Protein AF-A0A2U8DZS8-F1 (afdb_monomer)

Solvent-accessible surface area (backbone atoms only — not comparable to full-atom values): 15882 Å² total; per-residue (Å²): 141,80,88,91,84,83,89,89,82,82,89,82,79,88,88,80,72,94,70,81,65,80,74,70,80,72,70,73,66,56,86,68,36,44,82,72,54,98,64,32,35,36,37,72,46,75,42,61,80,76,41,45,68,55,50,47,54,53,57,73,77,33,53,27,37,40,41,36,34,54,61,22,73,55,53,60,69,46,40,52,54,47,49,64,65,54,50,56,71,95,44,98,90,50,54,42,46,32,35,34,38,41,46,87,64,24,31,69,42,47,40,61,75,49,29,32,57,45,96,80,38,49,70,49,48,44,33,32,25,56,69,52,87,96,54,64,29,62,42,66,36,80,72,55,75,64,38,47,51,47,28,54,51,40,47,75,73,66,47,61,71,74,70,26,57,62,78,73,71,83,69,77,80,73,47,72,68,55,54,54,31,58,75,68,70,48,78,78,77,80,75,71,76,79,69,92,78,83,82,86,83,82,87,88,83,88,78,92,83,85,89,80,92,76,91,72,89,72,90,70,82,74,73,71,75,80,78,70,76,80,52,45,27,55,62,62,31,50,49,54,51,50,51,52,52,34,48,77,68,67,64,85

Radius of gyration: 30.01 Å; Cα contacts (8 Å, |Δi|>4): 291; chains: 1; bounding box: 78×57×101 Å

Organism: NCBI:txid1796921

Foldseek 3Di:
DDDDDDDDDDDDDDDDDDCPPPPPVPVPCQPQWDDPDPQEIEHEDAELVVCVVVLLVSVVRGLEYEYEQELHDDDLVSLLSVLVSQQDDPDPVRHGAYEYEYEPNGPPSNCVNQVAQHPPGRPRYFYEYDPDPPDGGNHHFHDDPVLQVLLVVCVVVPNRNNVQQDPPPPPPPCDVVNVVCVVVVHDDPPPPPPPPDDDDDDDDDDDDDDDDDDDDDDPPVPPPPPPPPRRHNRRVNVSSVVVVVCVVVVVD

Nearest PDB structures (foldseek):
  7xs3-assembly2_B  TM=3.595E-01  e=9.691E-01  Algibacter sp. L4_22
  2clp-assembly2_C  TM=3.535E-01  e=2.755E+00  Homo sapiens
  7xjr-assembly1_A  TM=3.379E-01  e=2.122E+00  Algibacter sp. L4_22
  3w9z-assembly1_A  TM=3.471E-01  e=6.031E+00  Escherichia coli K-12

Sequence (252 aa):
MSFYRLCKCFLGALSLLLAGFCAASGAADKAGAQDLGEGLVYFRMTNPAADLPALKSVLAENKAAVVDLRGVDARVADVRALRIALVPPVSPETRAARFVLINRDTSSAVPFTLNAGLPDNTQGVLVMALAVDNVPADVKVRGSVEDDRRACEAISKGAAVSTLINHQPDKKRYDEAALMRDYQGLPEPEVEAKTVADKKAPDAADSDSQAKPGEKETEGESSSPESQPPPTDSLLQAAVQTHRALLALGKL

Structure (mmCIF, N/CA/C/O backbone):
data_AF-A0A2U8DZS8-F1
#
_entry.id   AF-A0A2U8DZS8-F1
#
loop_
_atom_site.group_PDB
_atom_site.id
_atom_site.type_symbol
_atom_site.label_atom_id
_atom_site.label_alt_id
_atom_site.label_comp_id
_atom_site.label_asym_id
_atom_site.label_entity_id
_atom_site.label_seq_id
_atom_site.pdbx_PDB_ins_code
_atom_site.Cartn_x
_atom_site.Cartn_y
_atom_site.Cartn_z
_atom_site.occupancy
_atom_site.B_iso_or_equiv
_atom_site.auth_seq_id
_atom_site.auth_comp_id
_atom_site.auth_asym_id
_atom_site.auth_atom_id
_atom_site.pdbx_PDB_model_num
ATOM 1 N N . MET A 1 1 ? -59.193 -21.820 -43.771 1.00 40.66 1 MET A N 1
ATOM 2 C CA . MET A 1 1 ? -58.978 -23.284 -43.859 1.00 40.66 1 MET A CA 1
ATOM 3 C C . MET A 1 1 ? -57.469 -23.491 -43.855 1.00 40.66 1 MET A C 1
ATOM 5 O O . MET A 1 1 ? -56.855 -22.965 -44.764 1.00 40.66 1 MET A O 1
ATOM 9 N N . SER A 1 2 ? -56.744 -24.060 -42.893 1.00 52.38 2 SER A N 1
ATOM 10 C CA . SER A 1 2 ? -56.958 -24.846 -41.659 1.00 52.38 2 SER A CA 1
ATOM 11 C C . SER A 1 2 ? -55.746 -24.508 -40.755 1.00 52.38 2 SER A C 1
ATOM 13 O O . SER A 1 2 ? -54.662 -24.339 -41.296 1.00 52.38 2 SER A O 1
ATOM 15 N N . PHE A 1 3 ? -55.784 -24.212 -39.452 1.00 46.09 3 PHE A N 1
ATOM 16 C CA . PHE A 1 3 ? -56.309 -24.897 -38.261 1.00 46.09 3 PHE A CA 1
ATOM 17 C C . PHE A 1 3 ? -55.753 -26.322 -37.995 1.00 46.09 3 PHE A C 1
ATOM 19 O O . PHE A 1 3 ? -56.060 -27.259 -38.721 1.00 46.09 3 PHE A O 1
ATOM 26 N N . TYR A 1 4 ? -55.026 -26.432 -36.865 1.00 44.28 4 TYR A N 1
ATOM 27 C CA . TYR A 1 4 ? -54.683 -27.603 -36.025 1.00 44.28 4 TYR A CA 1
ATOM 28 C C . TYR A 1 4 ? -53.498 -28.536 -36.360 1.00 44.28 4 TYR A C 1
ATOM 30 O O . TYR A 1 4 ? -53.557 -29.324 -37.297 1.00 44.28 4 TYR A O 1
ATOM 38 N N . ARG A 1 5 ? -52.500 -28.524 -35.449 1.00 55.28 5 ARG A N 1
ATOM 39 C CA . ARG A 1 5 ? -51.776 -29.650 -34.782 1.00 55.28 5 ARG A CA 1
ATOM 40 C C . ARG A 1 5 ? -50.569 -29.032 -34.046 1.00 55.28 5 ARG A C 1
ATOM 42 O O . ARG A 1 5 ? -49.579 -28.721 -34.686 1.00 55.28 5 ARG A O 1
ATOM 49 N N . LEU A 1 6 ? -50.585 -28.610 -32.779 1.00 48.12 6 LEU A N 1
ATOM 50 C CA . LEU A 1 6 ? -51.042 -29.153 -31.490 1.00 48.12 6 LEU A CA 1
ATOM 51 C C . LEU A 1 6 ? -50.428 -30.509 -31.079 1.00 48.12 6 LEU A C 1
ATOM 53 O O . LEU A 1 6 ? -50.820 -31.553 -31.586 1.00 48.12 6 LEU A O 1
ATOM 57 N N . CYS A 1 7 ? -49.615 -30.425 -30.017 1.00 41.88 7 CYS A N 1
ATOM 58 C CA . CYS A 1 7 ? -49.551 -31.330 -28.861 1.00 41.88 7 CYS A CA 1
ATOM 59 C C . CYS A 1 7 ? -48.831 -32.689 -28.980 1.00 41.88 7 CYS A C 1
ATOM 61 O O . CYS A 1 7 ? -49.369 -33.623 -29.564 1.00 41.88 7 CYS A O 1
ATOM 63 N N . LYS A 1 8 ? -47.726 -32.816 -28.222 1.00 41.84 8 LYS A N 1
ATOM 64 C CA . LYS A 1 8 ? -47.456 -33.823 -27.159 1.00 41.84 8 LYS A CA 1
ATOM 65 C C . LYS A 1 8 ? -46.015 -34.337 -27.202 1.00 41.84 8 LYS A C 1
ATOM 67 O O . LYS A 1 8 ? -45.618 -34.920 -28.197 1.00 41.84 8 LYS A O 1
ATOM 72 N N . CYS A 1 9 ? -45.304 -34.101 -26.096 1.00 50.34 9 CYS A N 1
ATOM 73 C CA . CYS A 1 9 ? -44.235 -34.890 -25.452 1.00 50.34 9 CYS A CA 1
ATOM 74 C C . CYS A 1 9 ? -43.615 -33.963 -24.379 1.00 50.34 9 CYS A C 1
ATOM 76 O O . CYS A 1 9 ? -42.550 -33.398 -24.575 1.00 50.34 9 CYS A O 1
ATOM 78 N N . PHE A 1 10 ? -44.387 -33.437 -23.422 1.00 43.97 10 PHE A N 1
ATOM 79 C CA . PHE A 1 10 ? -44.607 -34.004 -22.082 1.00 43.97 10 PHE A CA 1
ATOM 80 C C . PHE A 1 10 ? -43.525 -34.972 -21.562 1.00 43.97 10 PHE A C 1
ATOM 82 O O . PHE A 1 10 ? -43.427 -36.103 -22.020 1.00 43.97 10 PHE A O 1
ATOM 89 N N . LEU A 1 11 ? -42.883 -34.508 -20.483 1.00 46.88 11 LEU A N 1
ATOM 90 C CA . LEU A 1 11 ? -42.468 -35.255 -19.292 1.00 46.88 11 LEU A CA 1
ATOM 91 C C . LEU A 1 11 ? -41.171 -36.086 -19.353 1.00 46.88 11 LEU A C 1
ATOM 93 O O . LEU A 1 11 ? -41.153 -37.228 -19.798 1.00 46.88 11 LEU A O 1
ATOM 97 N N . GLY A 1 12 ? -40.118 -35.540 -18.739 1.00 42.81 12 GLY A N 1
ATOM 98 C CA . GLY A 1 12 ? -38.948 -36.294 -18.297 1.00 42.81 12 GLY A CA 1
ATOM 99 C C . GLY A 1 12 ? -38.098 -35.496 -17.305 1.00 42.81 12 GLY A C 1
ATOM 100 O O . GLY A 1 12 ? -37.293 -34.687 -17.741 1.00 42.81 12 GLY A O 1
ATOM 101 N N . ALA A 1 13 ? -38.306 -35.764 -16.005 1.00 45.34 13 ALA A N 1
ATOM 102 C CA . ALA A 1 13 ? -37.433 -35.489 -14.845 1.00 45.34 13 ALA A CA 1
ATOM 103 C C . ALA A 1 13 ? -37.056 -34.009 -14.586 1.00 45.34 13 ALA A C 1
ATOM 105 O O . ALA A 1 13 ? -36.237 -33.433 -15.287 1.00 45.34 13 ALA A O 1
ATOM 106 N N . LEU A 1 14 ? -37.615 -33.262 -13.624 1.00 54.56 14 LEU A N 1
ATOM 107 C CA . LEU A 1 14 ? -37.754 -33.485 -12.173 1.00 54.56 14 LEU A CA 1
ATOM 108 C C . LEU A 1 14 ? -36.624 -34.311 -11.534 1.00 54.56 14 LEU A C 1
ATOM 110 O O . LEU A 1 14 ? -36.504 -35.503 -11.793 1.00 54.56 14 LEU A O 1
ATOM 114 N N . SER A 1 15 ? -35.896 -33.644 -10.632 1.00 48.34 15 SER A N 1
ATOM 115 C CA . SER A 1 15 ? -34.814 -34.128 -9.760 1.00 48.34 15 SER A CA 1
ATOM 116 C C . SER A 1 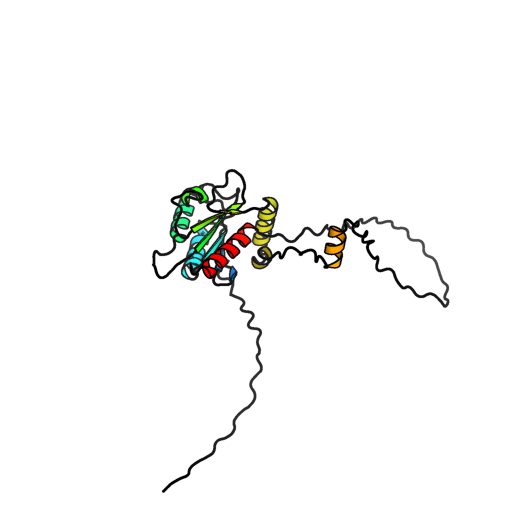15 ? -33.397 -34.039 -10.317 1.00 48.34 15 SER A C 1
ATOM 118 O O . SER A 1 15 ? -32.814 -35.034 -10.725 1.00 48.34 15 SER A O 1
ATOM 120 N N . LEU A 1 16 ? -32.781 -32.865 -10.162 1.00 44.84 16 LEU A N 1
ATOM 121 C CA . LEU A 1 16 ? -31.391 -32.813 -9.712 1.00 44.84 16 LEU A CA 1
ATOM 122 C C . LEU A 1 16 ? -31.126 -31.499 -8.964 1.00 44.84 16 LEU A C 1
ATOM 124 O O . LEU A 1 16 ? -31.059 -30.432 -9.561 1.00 44.84 16 LEU A O 1
ATOM 128 N N . LEU A 1 17 ? -31.059 -31.643 -7.634 1.00 46.06 17 LEU A N 1
ATOM 129 C CA . LEU A 1 17 ? -30.241 -30.889 -6.677 1.00 46.06 17 LEU A CA 1
ATOM 130 C C . LEU A 1 17 ? -30.058 -29.392 -6.984 1.00 46.06 17 LEU A C 1
ATOM 132 O O . LEU A 1 17 ? -29.233 -29.001 -7.799 1.00 46.06 17 LEU A O 1
ATOM 136 N N . LEU A 1 18 ? -30.713 -28.469 -6.281 1.00 46.16 18 LEU A N 1
ATOM 137 C CA . LEU A 1 18 ? -30.423 -28.139 -4.874 1.00 46.16 18 LEU A CA 1
ATOM 138 C C . LEU A 1 18 ? -28.955 -28.347 -4.433 1.00 46.16 18 LEU A C 1
ATOM 140 O O . LEU A 1 18 ? -28.677 -28.750 -3.313 1.00 46.16 18 LEU A O 1
ATOM 144 N N . ALA A 1 19 ? -28.004 -28.023 -5.306 1.00 48.62 19 ALA A N 1
ATOM 145 C CA . ALA A 1 19 ? -26.666 -27.604 -4.913 1.00 48.62 19 ALA A CA 1
ATOM 146 C C . ALA A 1 19 ? -26.642 -26.070 -4.912 1.00 48.62 19 ALA A C 1
ATOM 148 O O . ALA A 1 19 ? -26.006 -25.430 -5.745 1.00 48.62 19 ALA A O 1
ATOM 149 N N . GLY A 1 20 ? -27.372 -25.474 -3.963 1.00 46.25 20 GLY A N 1
ATOM 150 C CA . GLY A 1 20 ? -27.126 -24.105 -3.509 1.00 46.25 20 GLY A CA 1
ATOM 151 C C . GLY A 1 20 ? -25.812 -24.089 -2.739 1.00 46.25 20 GLY A C 1
ATOM 152 O O . GLY A 1 20 ? -25.791 -23.919 -1.526 1.00 46.25 20 GLY A O 1
ATOM 153 N N . PHE A 1 21 ? -24.730 -24.405 -3.445 1.00 46.91 21 PHE A N 1
ATOM 154 C CA . PHE A 1 21 ? -23.379 -24.349 -2.937 1.00 46.91 21 PHE A CA 1
ATOM 155 C C . PHE A 1 21 ? -23.112 -22.877 -2.660 1.00 46.91 21 PHE A C 1
ATOM 157 O O . PHE A 1 21 ? -23.223 -22.045 -3.564 1.00 46.91 21 PHE A O 1
ATOM 164 N N . CYS A 1 22 ? -22.811 -22.561 -1.404 1.00 37.34 22 CYS A N 1
ATOM 165 C CA . CYS A 1 22 ? -22.159 -21.325 -1.020 1.00 37.34 22 CYS A CA 1
ATOM 166 C C . CYS A 1 22 ? -20.916 -21.157 -1.898 1.00 37.34 22 CYS A C 1
ATOM 168 O O . CYS A 1 22 ? -19.830 -21.609 -1.545 1.00 37.34 22 CYS A O 1
ATOM 170 N N . ALA A 1 23 ? -21.063 -20.495 -3.042 1.00 41.06 23 ALA A N 1
ATOM 171 C CA . ALA A 1 23 ? -19.965 -19.843 -3.718 1.00 41.06 23 ALA A CA 1
ATOM 172 C C . ALA A 1 23 ? -19.606 -18.625 -2.862 1.00 41.06 23 ALA A C 1
ATOM 174 O O . ALA A 1 23 ? -19.834 -17.476 -3.232 1.00 41.06 23 ALA A O 1
ATOM 175 N N . ALA A 1 24 ? -19.063 -18.889 -1.670 1.00 46.56 24 ALA A N 1
ATOM 176 C CA . ALA A 1 24 ? -18.058 -18.006 -1.133 1.00 46.56 24 ALA A CA 1
ATOM 177 C C . ALA A 1 24 ? -17.007 -17.961 -2.237 1.00 46.56 24 ALA A C 1
ATOM 179 O O . ALA A 1 24 ? -16.348 -18.964 -2.516 1.00 46.56 24 ALA A O 1
ATOM 180 N N . SER A 1 25 ? -16.977 -16.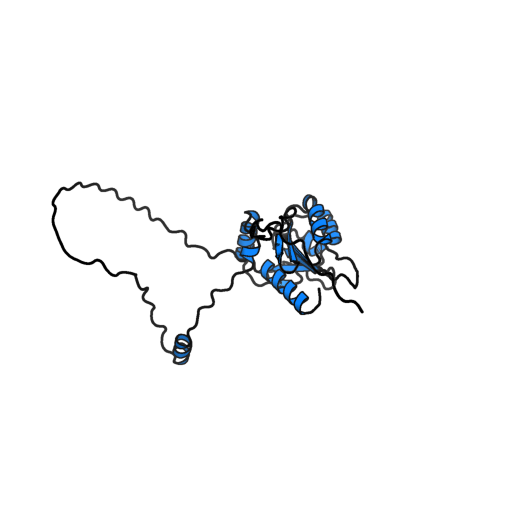841 -2.953 1.00 48.03 25 SER A N 1
ATOM 181 C CA . SER A 1 25 ? -15.907 -16.479 -3.862 1.00 48.03 25 SER A CA 1
ATOM 182 C C . SER A 1 25 ? -14.633 -16.420 -3.027 1.00 48.03 25 SER A C 1
ATOM 184 O O . SER A 1 25 ? -14.200 -15.354 -2.604 1.00 48.03 25 SER A O 1
ATOM 186 N N . GLY A 1 26 ? -14.069 -17.589 -2.725 1.00 43.53 26 GLY A N 1
ATOM 187 C CA . GLY A 1 26 ? -12.683 -17.737 -2.351 1.00 43.53 26 GLY A CA 1
ATOM 188 C C . GLY A 1 26 ? -11.916 -17.352 -3.594 1.00 43.53 26 GLY A C 1
ATOM 189 O O . GLY A 1 26 ? -11.630 -18.204 -4.435 1.00 43.53 26 GLY A O 1
ATOM 190 N N . ALA A 1 27 ? -11.692 -16.047 -3.753 1.00 50.91 27 ALA A N 1
ATOM 191 C CA . ALA A 1 27 ? -10.671 -15.534 -4.635 1.00 50.91 27 ALA A CA 1
ATOM 192 C C . ALA A 1 27 ? -9.418 -16.324 -4.270 1.00 50.91 27 ALA A C 1
ATOM 194 O O . ALA A 1 27 ? -8.916 -16.215 -3.154 1.00 50.91 27 ALA A O 1
ATOM 195 N N . ALA A 1 28 ? -9.023 -17.245 -5.146 1.00 43.81 28 ALA A N 1
ATOM 196 C CA . ALA A 1 28 ? -7.813 -18.010 -4.950 1.00 43.81 28 ALA A CA 1
ATOM 197 C C . ALA A 1 28 ? -6.692 -16.988 -4.761 1.00 43.81 28 ALA A C 1
ATOM 199 O O . ALA A 1 28 ? -6.457 -16.200 -5.679 1.00 43.81 28 ALA A O 1
ATOM 200 N N . ASP A 1 29 ? -6.072 -16.976 -3.575 1.00 52.94 29 ASP A N 1
ATOM 201 C CA . ASP A 1 29 ? -4.903 -16.157 -3.260 1.00 52.94 29 ASP A CA 1
ATOM 202 C C . ASP A 1 29 ? -3.840 -16.455 -4.323 1.00 52.94 29 ASP A C 1
ATOM 204 O O . ASP A 1 29 ? -3.097 -17.441 -4.259 1.00 52.94 29 ASP A O 1
ATOM 208 N N . LYS A 1 30 ? -3.806 -15.639 -5.379 1.00 58.03 30 LYS A N 1
ATOM 209 C CA . LYS A 1 30 ? -2.802 -15.743 -6.431 1.00 58.03 30 LYS A CA 1
ATOM 210 C C . LYS A 1 30 ? -1.496 -15.312 -5.798 1.00 58.03 30 LYS A C 1
ATOM 212 O O .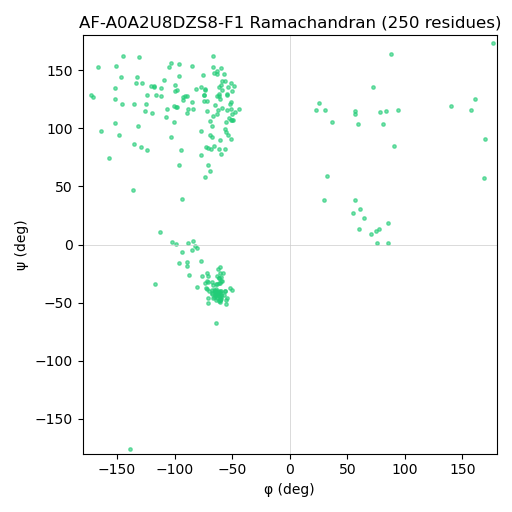 LYS A 1 30 ? -1.327 -14.129 -5.553 1.00 58.03 30 LYS A O 1
ATOM 217 N N . ALA A 1 31 ? -0.603 -16.259 -5.520 1.00 65.88 31 ALA A N 1
ATOM 218 C CA . ALA A 1 31 ? 0.777 -16.021 -5.083 1.00 65.88 31 ALA A CA 1
ATOM 219 C C . ALA A 1 31 ? 0.963 -14.739 -4.232 1.00 65.88 31 ALA A C 1
ATOM 221 O O . ALA A 1 31 ? 1.693 -13.830 -4.622 1.00 65.88 31 ALA A O 1
ATOM 222 N N . GLY A 1 32 ? 0.257 -14.647 -3.097 1.00 81.69 32 GLY A N 1
ATOM 223 C CA . GLY A 1 32 ? 0.403 -13.550 -2.129 1.00 81.69 32 GLY A CA 1
ATOM 224 C C . GLY A 1 32 ? -0.408 -12.272 -2.394 1.00 81.69 32 GLY A C 1
ATOM 225 O O . GLY A 1 32 ? -0.295 -11.333 -1.606 1.00 81.69 32 GLY A O 1
ATOM 226 N N . ALA A 1 33 ? -1.225 -12.217 -3.451 1.00 93.00 33 ALA A N 1
ATOM 227 C CA . ALA A 1 33 ? -2.171 -11.128 -3.690 1.00 93.00 33 ALA A CA 1
ATOM 228 C C . ALA A 1 33 ? -3.533 -11.398 -3.030 1.00 93.00 33 ALA A C 1
ATOM 230 O O . ALA A 1 33 ? -4.147 -12.429 -3.296 1.00 93.00 33 ALA A O 1
ATOM 231 N N . GLN A 1 34 ? -4.014 -10.438 -2.236 1.00 94.88 34 GLN A N 1
ATOM 232 C CA . GLN A 1 34 ? -5.303 -10.485 -1.537 1.00 94.88 34 GLN A CA 1
ATOM 233 C C . GLN A 1 34 ? -6.272 -9.453 -2.126 1.00 94.88 34 GLN A C 1
ATOM 235 O O . GLN A 1 34 ? -5.896 -8.303 -2.348 1.00 94.88 34 GLN A O 1
ATOM 240 N N . ASP A 1 35 ? -7.524 -9.838 -2.366 1.00 94.75 35 ASP A N 1
ATOM 241 C CA . ASP A 1 35 ? -8.562 -8.921 -2.855 1.00 94.75 35 ASP A CA 1
ATOM 242 C C . ASP A 1 35 ? -9.043 -7.981 -1.733 1.00 94.75 35 ASP A C 1
ATOM 244 O O . ASP A 1 35 ? -9.408 -8.426 -0.643 1.00 94.75 35 ASP A O 1
ATOM 248 N N . LEU A 1 36 ? -9.050 -6.672 -2.001 1.00 95.00 36 LEU A N 1
ATOM 249 C CA . LEU A 1 36 ? -9.589 -5.637 -1.110 1.00 95.00 36 LEU A CA 1
ATOM 250 C C . LEU A 1 36 ? -10.978 -5.139 -1.550 1.00 95.00 36 LEU A C 1
ATOM 252 O O . LEU A 1 36 ? -11.549 -4.245 -0.914 1.00 95.00 36 LEU A O 1
ATOM 256 N N . GLY A 1 37 ? -11.531 -5.719 -2.617 1.00 93.50 37 GLY A N 1
ATOM 257 C CA . GLY A 1 37 ? -12.810 -5.367 -3.214 1.00 93.50 37 GLY A CA 1
ATOM 258 C C . GLY A 1 37 ? -12.702 -4.261 -4.264 1.00 93.50 37 GLY A C 1
ATOM 259 O O . GLY A 1 37 ? -11.714 -3.534 -4.356 1.00 93.50 37 GLY A O 1
ATOM 260 N N . GLU A 1 38 ? -13.757 -4.130 -5.074 1.00 93.69 38 GLU A N 1
ATOM 261 C CA . GLU A 1 38 ? -13.881 -3.106 -6.129 1.00 93.69 38 GLU A CA 1
ATOM 262 C C . GLU A 1 38 ? -12.716 -3.091 -7.141 1.00 93.69 38 GLU A C 1
ATOM 2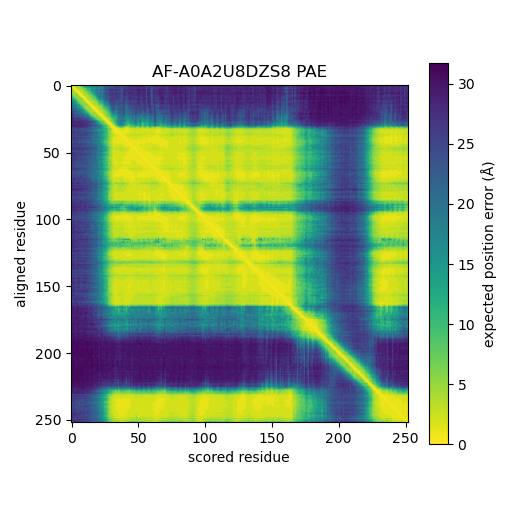64 O O . GLU A 1 38 ? -12.414 -2.063 -7.741 1.00 93.69 38 GLU A O 1
ATOM 269 N N . GLY A 1 39 ? -12.059 -4.237 -7.348 1.00 94.38 39 GLY A N 1
ATOM 270 C CA . GLY A 1 39 ? -10.923 -4.360 -8.268 1.00 94.38 39 GLY A CA 1
ATOM 271 C C . GLY A 1 39 ? -9.597 -3.817 -7.722 1.00 94.38 39 GLY A C 1
ATOM 272 O O . GLY A 1 39 ? -8.655 -3.643 -8.499 1.00 94.38 39 GLY A O 1
ATOM 273 N N . LEU A 1 40 ? -9.514 -3.549 -6.412 1.00 96.69 40 LEU A N 1
ATOM 274 C CA . LEU A 1 40 ? -8.276 -3.218 -5.715 1.00 96.69 40 LEU A CA 1
ATOM 275 C C . LEU A 1 40 ? -7.646 -4.484 -5.130 1.00 96.69 40 LEU A C 1
ATOM 277 O O . LEU A 1 40 ? -8.255 -5.168 -4.313 1.00 96.69 40 LEU A O 1
ATOM 281 N N . VAL A 1 41 ? -6.391 -4.747 -5.482 1.00 97.06 41 VAL A N 1
ATOM 282 C CA . VAL A 1 41 ? -5.623 -5.875 -4.937 1.00 97.06 41 VAL A CA 1
ATOM 283 C C . VAL A 1 41 ? -4.523 -5.392 -3.996 1.00 97.06 41 VAL A C 1
ATOM 285 O O . VAL A 1 41 ? -3.879 -4.379 -4.252 1.00 97.06 41 VAL A O 1
ATOM 288 N N . TYR A 1 42 ? -4.284 -6.117 -2.912 1.00 97.75 42 TYR A N 1
ATOM 289 C CA . TYR A 1 42 ? -3.142 -5.942 -2.023 1.00 97.75 42 TYR A CA 1
ATOM 290 C C . TYR A 1 42 ? -2.046 -6.942 -2.373 1.00 97.75 42 TYR A C 1
ATOM 292 O O . TYR A 1 42 ? -2.321 -8.129 -2.508 1.00 97.75 42 TYR A O 1
ATOM 300 N N . PHE A 1 43 ? -0.801 -6.483 -2.468 1.00 97.56 43 PHE A N 1
ATOM 301 C CA . PHE A 1 43 ? 0.368 -7.335 -2.650 1.00 97.56 43 PHE A CA 1
ATOM 302 C C . PHE A 1 43 ? 1.486 -6.886 -1.711 1.00 97.56 43 PHE A C 1
ATOM 304 O O . PHE A 1 43 ? 1.950 -5.745 -1.791 1.00 97.56 43 PHE A O 1
ATOM 311 N N . ARG A 1 44 ? 1.946 -7.788 -0.839 1.00 97.12 44 ARG A N 1
ATOM 312 C CA . ARG A 1 44 ? 3.093 -7.525 0.034 1.00 97.12 44 ARG A CA 1
ATOM 313 C C . ARG A 1 44 ? 4.380 -8.000 -0.612 1.00 97.12 44 ARG A C 1
ATOM 315 O O . ARG A 1 44 ? 4.498 -9.167 -0.967 1.00 97.12 44 ARG A O 1
ATOM 322 N N . MET A 1 45 ? 5.357 -7.105 -0.691 1.00 96.25 45 MET A N 1
ATOM 323 C CA . MET A 1 45 ? 6.702 -7.440 -1.130 1.00 96.25 45 MET A CA 1
ATOM 324 C C . MET A 1 45 ? 7.604 -7.612 0.091 1.00 96.25 45 MET A C 1
ATOM 326 O O . MET A 1 45 ? 7.603 -6.780 0.992 1.00 96.25 45 MET A O 1
ATOM 330 N N . THR A 1 46 ? 8.377 -8.691 0.125 1.00 94.81 46 THR A N 1
ATOM 331 C CA . THR A 1 46 ? 9.370 -8.962 1.179 1.00 94.81 46 THR A CA 1
ATOM 332 C C . THR A 1 46 ? 10.778 -9.015 0.604 1.00 94.81 46 THR A C 1
ATOM 334 O O . THR A 1 46 ? 11.724 -8.549 1.233 1.00 94.81 46 THR A O 1
ATOM 337 N N . ASN A 1 47 ? 10.911 -9.512 -0.626 1.00 94.31 47 ASN A N 1
ATOM 338 C CA . ASN A 1 47 ? 12.151 -9.559 -1.374 1.00 94.31 47 ASN A CA 1
ATOM 339 C C . ASN A 1 47 ? 11.909 -9.018 -2.793 1.00 94.31 47 ASN A C 1
ATOM 341 O O . ASN A 1 47 ? 11.417 -9.749 -3.655 1.00 94.31 47 ASN A O 1
ATOM 345 N N . PRO A 1 48 ? 12.304 -7.764 -3.079 1.00 93.00 48 PRO A N 1
ATOM 346 C CA . PRO A 1 48 ? 12.108 -7.140 -4.383 1.00 93.00 48 PRO A CA 1
ATOM 347 C C . PRO A 1 48 ? 12.576 -7.976 -5.573 1.00 93.00 48 PRO A C 1
ATOM 349 O O . PRO A 1 48 ? 11.914 -7.990 -6.604 1.00 93.00 48 PRO A O 1
ATOM 352 N N . ALA A 1 49 ? 13.706 -8.675 -5.455 1.00 91.62 49 ALA A N 1
ATOM 353 C CA . ALA A 1 49 ? 14.249 -9.452 -6.563 1.00 91.62 49 ALA A CA 1
ATOM 354 C C . ALA A 1 49 ? 13.419 -10.716 -6.843 1.00 91.62 49 ALA A C 1
ATOM 356 O O . ALA A 1 49 ? 13.216 -11.070 -8.005 1.00 91.62 49 ALA A O 1
ATOM 357 N N . ALA A 1 50 ? 12.932 -11.379 -5.790 1.00 94.12 50 ALA A N 1
ATOM 358 C CA . ALA A 1 50 ? 12.152 -12.611 -5.903 1.00 94.12 50 ALA A CA 1
ATOM 359 C C . ALA A 1 50 ? 10.675 -12.350 -6.241 1.00 94.12 50 ALA A C 1
ATOM 361 O O . ALA A 1 50 ? 10.081 -13.096 -7.017 1.00 94.12 50 ALA A O 1
ATOM 362 N N . ASP A 1 51 ? 10.103 -11.274 -5.703 1.00 95.94 51 ASP A N 1
ATOM 363 C CA . ASP A 1 51 ? 8.662 -11.008 -5.747 1.00 95.94 51 ASP A CA 1
ATOM 364 C C . ASP A 1 51 ? 8.236 -10.220 -6.998 1.00 95.94 51 ASP A C 1
ATOM 366 O O . ASP A 1 51 ? 7.065 -10.226 -7.383 1.00 95.94 51 ASP A O 1
ATOM 370 N N . LEU A 1 52 ? 9.177 -9.553 -7.681 1.00 95.25 52 LEU A N 1
ATOM 371 C CA . LEU A 1 52 ? 8.885 -8.709 -8.844 1.00 95.25 52 LEU A CA 1
ATOM 372 C C . LEU A 1 52 ? 8.131 -9.429 -9.984 1.00 95.25 52 LEU A C 1
ATOM 374 O O . LEU A 1 52 ? 7.240 -8.805 -10.568 1.00 95.25 52 LEU A O 1
ATOM 378 N N . PRO A 1 53 ? 8.425 -10.696 -10.347 1.00 95.81 53 PRO A N 1
ATOM 379 C CA . PRO A 1 53 ? 7.647 -11.413 -11.360 1.00 95.81 53 PRO A CA 1
ATOM 380 C C . PRO A 1 53 ? 6.178 -11.620 -10.959 1.00 95.81 53 PRO A C 1
ATOM 382 O O . PRO A 1 53 ? 5.283 -11.457 -11.795 1.00 95.81 53 PRO A O 1
ATOM 385 N N . ALA A 1 54 ? 5.921 -11.931 -9.684 1.00 95.81 54 ALA A N 1
ATOM 386 C CA . ALA A 1 54 ? 4.567 -12.080 -9.158 1.00 95.81 54 ALA A CA 1
ATOM 387 C C . ALA A 1 54 ? 3.840 -10.730 -9.166 1.00 95.81 54 ALA A C 1
ATOM 389 O O . ALA A 1 54 ? 2.743 -10.633 -9.717 1.00 95.81 54 ALA A O 1
ATOM 390 N N . LEU A 1 55 ? 4.501 -9.665 -8.697 1.00 96.12 55 LEU A N 1
ATOM 391 C CA . LEU A 1 55 ? 3.958 -8.309 -8.745 1.00 96.12 55 LEU A CA 1
ATOM 392 C C . LEU A 1 55 ? 3.576 -7.902 -10.174 1.00 96.12 55 LEU A C 1
ATOM 394 O O . LEU A 1 55 ? 2.467 -7.433 -10.399 1.00 96.12 55 LEU A O 1
ATOM 398 N N . LYS A 1 56 ? 4.447 -8.115 -11.168 1.00 95.31 56 LYS A N 1
ATOM 399 C CA . LYS A 1 56 ? 4.137 -7.794 -12.575 1.00 95.31 56 LYS A CA 1
ATOM 400 C C . LYS A 1 56 ? 2.874 -8.495 -13.072 1.00 95.31 56 LYS A C 1
ATOM 402 O O . LYS A 1 56 ? 2.085 -7.879 -13.783 1.00 95.31 56 LYS A O 1
ATOM 407 N N . SER A 1 57 ? 2.679 -9.752 -12.682 1.00 94.44 57 SER A N 1
ATOM 408 C CA . SER A 1 57 ? 1.483 -10.521 -13.038 1.00 94.44 57 SER A CA 1
ATOM 409 C C . SER A 1 57 ? 0.234 -9.912 -12.396 1.00 94.44 57 SER A C 1
ATOM 411 O O . SER A 1 57 ? -0.754 -9.663 -13.082 1.00 94.44 57 SER A O 1
ATOM 413 N N . VAL A 1 58 ? 0.314 -9.554 -11.110 1.00 95.31 58 VAL A N 1
ATOM 414 C CA . VAL A 1 58 ? -0.764 -8.862 -10.386 1.00 95.31 58 VAL A CA 1
ATOM 415 C C . VAL A 1 58 ? -1.107 -7.521 -11.044 1.00 95.31 58 VAL A C 1
ATOM 417 O O . VAL A 1 58 ? -2.280 -7.226 -11.266 1.00 95.31 58 VAL A O 1
ATOM 420 N N . LEU A 1 5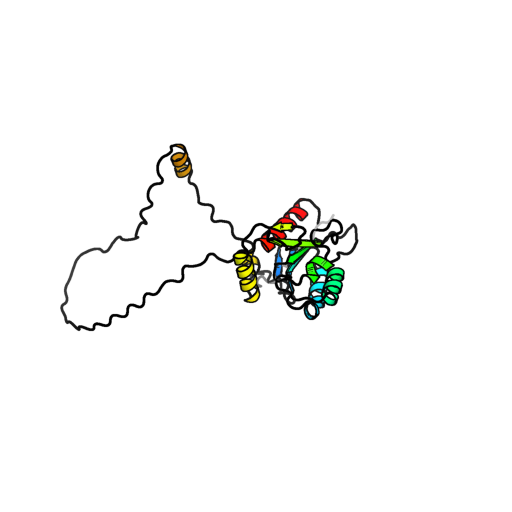9 ? -0.107 -6.715 -11.411 1.00 94.12 59 LEU A N 1
ATOM 421 C CA . LEU A 1 59 ? -0.319 -5.394 -12.016 1.00 94.12 59 LEU A CA 1
ATOM 422 C C . LEU A 1 59 ? -0.837 -5.451 -13.460 1.00 94.12 59 LEU A C 1
ATOM 424 O O . LEU A 1 59 ? -1.453 -4.483 -13.906 1.00 94.12 59 LEU A O 1
ATOM 428 N N . ALA A 1 60 ? -0.582 -6.542 -14.186 1.00 92.56 60 ALA A N 1
ATOM 429 C CA . ALA A 1 60 ? -1.115 -6.756 -15.530 1.00 92.56 60 ALA A CA 1
ATOM 430 C C . ALA A 1 60 ? -2.613 -7.096 -15.507 1.00 92.56 60 ALA A C 1
ATOM 432 O O . ALA A 1 60 ? -3.348 -6.716 -16.416 1.00 92.56 60 ALA A O 1
ATOM 433 N N . GLU A 1 61 ? -3.066 -7.792 -14.465 1.00 92.56 61 GLU A N 1
ATOM 434 C CA . GLU A 1 61 ? -4.461 -8.209 -14.309 1.00 92.56 61 GLU A CA 1
ATOM 435 C C . GLU A 1 61 ? -5.329 -7.152 -13.614 1.00 92.56 61 GLU A C 1
ATOM 437 O O . GLU A 1 61 ? -6.539 -7.108 -13.834 1.00 92.56 61 GLU A O 1
ATOM 442 N N . ASN A 1 62 ? -4.726 -6.287 -12.790 1.00 93.19 62 ASN A N 1
ATOM 443 C CA . ASN A 1 62 ? -5.458 -5.359 -11.933 1.00 93.19 62 ASN A CA 1
ATOM 444 C C . ASN A 1 62 ? -5.187 -3.893 -12.296 1.00 93.19 62 ASN A C 1
ATOM 446 O O . ASN A 1 62 ? -4.047 -3.412 -12.342 1.00 93.19 62 ASN A O 1
ATOM 450 N N . LYS A 1 63 ? -6.272 -3.134 -12.492 1.00 93.00 63 LYS A N 1
ATOM 451 C CA . LYS A 1 63 ? -6.200 -1.685 -12.732 1.00 93.00 63 LYS A CA 1
ATOM 452 C C . LYS A 1 63 ? -5.795 -0.912 -11.486 1.00 93.00 63 LYS A C 1
ATOM 454 O O . LYS A 1 63 ? -5.158 0.126 -11.627 1.00 93.00 63 LYS A O 1
ATOM 459 N N . ALA A 1 64 ? -6.067 -1.416 -10.287 1.00 95.69 64 ALA A N 1
ATOM 460 C CA . ALA A 1 64 ? -5.642 -0.793 -9.043 1.00 95.69 64 ALA A CA 1
ATOM 461 C C . ALA A 1 64 ? -4.922 -1.791 -8.136 1.00 95.69 64 ALA A C 1
ATOM 463 O O . ALA A 1 64 ? -5.341 -2.939 -8.025 1.00 95.69 64 ALA A O 1
ATOM 464 N N . ALA A 1 65 ? -3.844 -1.355 -7.482 1.00 97.38 65 ALA A N 1
ATOM 465 C CA . ALA A 1 65 ? -3.113 -2.194 -6.538 1.00 97.38 65 ALA A CA 1
ATOM 466 C C . ALA A 1 65 ? -2.526 -1.382 -5.379 1.00 97.38 65 ALA A C 1
ATOM 468 O O . ALA A 1 65 ? -2.045 -0.264 -5.581 1.00 97.38 65 ALA A O 1
ATOM 469 N N . VAL A 1 66 ? -2.521 -1.976 -4.189 1.00 98.19 66 VAL A N 1
ATOM 470 C CA . VAL A 1 66 ? -1.715 -1.569 -3.038 1.00 98.19 66 VAL A CA 1
ATOM 471 C C . VAL A 1 66 ? -0.482 -2.464 -2.991 1.00 98.19 66 VAL A C 1
ATOM 473 O O . VAL A 1 66 ? -0.602 -3.678 -2.854 1.00 98.19 66 VAL A O 1
ATOM 476 N N . VAL A 1 67 ? 0.699 -1.868 -3.109 1.00 98.12 67 VAL A N 1
ATOM 477 C CA . VAL A 1 67 ? 1.988 -2.551 -3.015 1.00 98.12 67 VAL A CA 1
ATOM 478 C C . VAL A 1 67 ? 2.624 -2.174 -1.687 1.00 98.12 67 VAL A C 1
ATOM 480 O O . VAL A 1 67 ? 3.034 -1.031 -1.481 1.00 98.12 67 VAL A O 1
ATOM 483 N N . ASP A 1 68 ? 2.682 -3.130 -0.773 1.00 98.31 68 ASP A N 1
ATOM 484 C CA . ASP A 1 68 ? 3.240 -2.925 0.556 1.00 98.31 68 ASP A CA 1
ATOM 485 C C . ASP A 1 68 ? 4.739 -3.222 0.559 1.00 98.31 68 ASP A C 1
ATOM 487 O O . ASP A 1 68 ? 5.155 -4.362 0.341 1.00 98.31 68 ASP A O 1
ATOM 491 N N . LEU A 1 69 ? 5.533 -2.171 0.775 1.00 97.94 69 LEU A N 1
ATOM 492 C CA . LEU A 1 69 ? 6.993 -2.203 0.835 1.00 97.94 69 LEU A CA 1
ATOM 493 C C . LEU A 1 69 ? 7.518 -1.906 2.244 1.00 97.94 69 LEU A C 1
ATOM 495 O O . LEU A 1 69 ? 8.714 -1.666 2.416 1.00 97.94 69 LEU A O 1
ATOM 499 N N . ARG A 1 70 ? 6.648 -1.885 3.259 1.00 97.62 70 ARG A N 1
ATOM 500 C CA . ARG A 1 70 ? 7.052 -1.585 4.635 1.00 97.62 70 ARG A CA 1
ATOM 501 C C . ARG A 1 70 ? 8.059 -2.619 5.136 1.00 97.62 70 ARG A C 1
ATOM 503 O O . ARG A 1 70 ? 7.838 -3.827 5.034 1.00 97.62 70 ARG A O 1
ATOM 510 N N . GLY A 1 71 ? 9.169 -2.128 5.687 1.00 96.56 71 GLY A N 1
ATOM 511 C CA . GLY A 1 71 ? 10.292 -2.944 6.161 1.00 96.56 71 GLY A CA 1
ATOM 512 C C . GLY A 1 71 ? 11.125 -3.612 5.061 1.00 96.56 71 GLY A C 1
ATOM 513 O O . GLY A 1 71 ? 11.966 -4.451 5.373 1.00 96.56 71 GLY A O 1
ATOM 514 N N . VAL A 1 72 ? 10.904 -3.283 3.783 1.00 96.81 72 VAL A N 1
ATOM 515 C CA . VAL A 1 72 ? 11.696 -3.848 2.687 1.00 96.81 72 VAL A CA 1
ATOM 516 C C . VAL A 1 72 ? 13.087 -3.219 2.656 1.00 96.81 72 VAL A C 1
ATOM 518 O O . VAL A 1 72 ? 13.240 -2.008 2.467 1.00 96.81 72 VAL A O 1
ATOM 521 N N . ASP A 1 73 ? 14.105 -4.074 2.734 1.00 95.94 73 ASP A N 1
ATOM 522 C CA . ASP A 1 73 ? 15.473 -3.727 2.369 1.00 95.94 73 ASP A CA 1
ATOM 523 C C . ASP A 1 73 ? 15.687 -3.984 0.869 1.00 95.94 73 ASP A C 1
ATOM 525 O O . ASP A 1 73 ? 15.555 -5.105 0.374 1.00 95.94 73 ASP A O 1
ATOM 529 N N . ALA A 1 74 ? 15.963 -2.920 0.118 1.00 94.12 74 ALA A N 1
ATOM 530 C CA . ALA A 1 74 ? 16.077 -2.956 -1.334 1.00 94.12 74 ALA A CA 1
ATOM 531 C C . ALA A 1 74 ? 17.321 -2.209 -1.799 1.00 94.12 74 ALA A C 1
ATOM 533 O O . ALA A 1 74 ? 17.611 -1.096 -1.343 1.00 94.12 74 ALA A O 1
ATOM 534 N N . ARG A 1 75 ? 18.010 -2.775 -2.793 1.00 94.31 75 ARG A N 1
ATOM 535 C CA . ARG A 1 75 ? 19.108 -2.094 -3.483 1.00 94.31 75 ARG A CA 1
ATOM 536 C C . ARG A 1 75 ? 18.548 -1.222 -4.599 1.00 94.31 75 ARG A C 1
ATOM 538 O O . ARG A 1 75 ? 17.529 -1.541 -5.206 1.00 94.31 75 ARG A O 1
ATOM 545 N N . VAL A 1 76 ? 19.275 -0.168 -4.959 1.00 93.50 76 VAL A N 1
ATOM 546 C CA . VAL A 1 76 ? 18.881 0.781 -6.020 1.00 93.50 76 VAL A CA 1
ATOM 547 C C . VAL A 1 76 ? 18.524 0.084 -7.344 1.00 93.50 76 VAL A C 1
ATOM 549 O O . VAL A 1 76 ? 17.587 0.496 -8.025 1.00 93.50 76 VAL A O 1
ATOM 552 N N . ALA A 1 77 ? 19.241 -0.985 -7.710 1.00 94.38 77 ALA A N 1
ATOM 553 C CA . ALA A 1 77 ? 18.952 -1.756 -8.921 1.00 94.38 77 ALA A CA 1
ATOM 554 C C . ALA A 1 77 ? 17.571 -2.435 -8.868 1.00 94.38 77 ALA A C 1
ATOM 556 O O . ALA A 1 77 ? 16.816 -2.364 -9.840 1.00 94.38 77 ALA A O 1
ATOM 557 N N . ASP A 1 78 ? 17.222 -3.022 -7.721 1.00 93.94 78 ASP A N 1
ATOM 558 C CA . ASP A 1 78 ? 15.948 -3.709 -7.515 1.00 93.94 78 ASP A CA 1
ATOM 559 C C . ASP A 1 78 ? 14.789 -2.693 -7.530 1.00 93.94 78 ASP A C 1
ATOM 561 O O . ASP A 1 78 ? 13.775 -2.895 -8.199 1.00 93.94 78 ASP A O 1
ATOM 565 N N . VAL A 1 79 ? 14.980 -1.529 -6.894 1.00 93.50 79 VAL A N 1
ATOM 566 C CA . VAL A 1 79 ? 13.983 -0.444 -6.886 1.00 93.50 79 VAL A CA 1
ATOM 567 C C . VAL A 1 79 ? 13.783 0.167 -8.275 1.00 93.50 79 VAL A C 1
ATOM 569 O O . VAL A 1 79 ? 12.666 0.527 -8.642 1.00 93.50 79 VAL A O 1
ATOM 572 N N . ARG A 1 80 ? 14.831 0.266 -9.101 1.00 94.88 80 ARG A N 1
ATOM 573 C CA . ARG A 1 80 ? 14.682 0.733 -10.488 1.00 94.88 80 ARG A CA 1
ATOM 574 C C . ARG A 1 80 ? 13.795 -0.213 -11.298 1.00 94.88 80 ARG A C 1
ATOM 576 O O . ARG A 1 80 ? 12.935 0.251 -12.044 1.00 94.88 80 ARG A O 1
ATOM 583 N N . ALA A 1 81 ? 13.982 -1.523 -11.138 1.00 95.38 81 ALA A N 1
ATOM 584 C CA . ALA A 1 81 ? 13.141 -2.524 -11.789 1.00 95.38 81 ALA A CA 1
ATOM 585 C C . ALA A 1 81 ? 11.692 -2.475 -11.272 1.00 95.38 81 ALA A C 1
ATOM 587 O O . ALA A 1 81 ? 10.754 -2.563 -12.067 1.00 95.38 81 ALA A O 1
ATOM 588 N N . LEU A 1 82 ? 11.513 -2.255 -9.965 1.00 95.38 82 LEU A N 1
ATOM 589 C CA . LEU A 1 82 ? 10.211 -2.023 -9.345 1.00 95.38 82 LEU A CA 1
ATOM 590 C C . LEU A 1 82 ? 9.516 -0.783 -9.918 1.00 95.38 82 LEU A C 1
ATOM 592 O O . LEU A 1 82 ? 8.362 -0.872 -10.320 1.00 95.38 82 LEU A O 1
ATOM 596 N N . ARG A 1 83 ? 10.213 0.355 -10.026 1.00 94.88 83 ARG A N 1
ATOM 597 C CA . ARG A 1 83 ? 9.662 1.585 -10.615 1.00 94.88 83 ARG A CA 1
ATOM 598 C C . ARG A 1 83 ? 9.124 1.337 -12.020 1.00 94.88 83 ARG A C 1
ATOM 600 O O . ARG A 1 83 ? 8.016 1.759 -12.319 1.00 94.88 83 ARG A O 1
ATOM 607 N N . ILE A 1 84 ? 9.881 0.631 -12.861 1.00 93.94 84 ILE A N 1
ATOM 608 C CA . ILE A 1 84 ? 9.450 0.285 -14.224 1.00 93.94 84 ILE A CA 1
ATOM 609 C C . ILE A 1 84 ? 8.170 -0.562 -14.198 1.00 93.94 84 ILE A C 1
ATOM 611 O O . ILE A 1 84 ? 7.291 -0.343 -15.021 1.00 93.94 84 ILE A O 1
ATOM 615 N N . ALA A 1 85 ? 8.049 -1.505 -13.259 1.00 94.75 85 ALA A N 1
ATOM 616 C CA . ALA A 1 85 ? 6.850 -2.332 -13.120 1.00 94.75 85 ALA A CA 1
ATOM 617 C C . ALA A 1 85 ? 5.635 -1.555 -12.581 1.00 94.75 85 ALA A C 1
ATOM 619 O O . ALA A 1 85 ? 4.505 -1.872 -12.940 1.00 94.75 85 ALA A O 1
ATOM 620 N N . LEU A 1 86 ? 5.860 -0.555 -11.722 1.00 94.50 86 LEU A N 1
ATOM 621 C CA . LEU A 1 86 ? 4.803 0.267 -11.133 1.00 94.50 86 LEU A CA 1
ATOM 622 C C . LEU A 1 86 ? 4.240 1.306 -12.102 1.00 94.50 86 LEU A C 1
ATOM 624 O O . LEU A 1 86 ? 3.090 1.699 -11.935 1.00 94.50 86 LEU A O 1
ATOM 628 N N . VAL A 1 87 ? 5.016 1.765 -13.088 1.00 91.12 87 VAL A N 1
ATOM 629 C CA . VAL A 1 87 ? 4.533 2.757 -14.057 1.00 91.12 87 VAL A CA 1
ATOM 630 C C . VAL A 1 87 ? 3.358 2.153 -14.837 1.00 91.12 87 VAL A C 1
ATOM 632 O O . VAL A 1 87 ? 3.548 1.167 -15.554 1.00 91.12 87 VAL A O 1
ATOM 635 N N . PRO A 1 88 ? 2.140 2.707 -14.711 1.00 83.69 88 PRO A N 1
ATOM 636 C CA . PRO A 1 88 ? 1.002 2.197 -15.452 1.00 83.69 88 PRO A CA 1
ATOM 637 C C . PRO A 1 88 ? 1.183 2.438 -16.958 1.00 83.69 88 PRO A C 1
ATOM 639 O O . PRO A 1 88 ? 1.857 3.391 -17.362 1.00 83.69 88 PRO A O 1
ATOM 642 N N . PRO A 1 89 ? 0.581 1.596 -17.815 1.00 81.00 89 PRO A N 1
ATOM 643 C CA . PRO A 1 89 ? 0.623 1.811 -19.253 1.00 81.00 89 PRO A CA 1
ATOM 644 C C . PRO A 1 89 ? 0.002 3.167 -19.605 1.00 81.00 89 PRO A C 1
ATOM 646 O O . PRO A 1 89 ? -1.087 3.507 -19.145 1.00 81.00 89 PRO A O 1
ATOM 649 N N . VAL A 1 90 ? 0.695 3.934 -20.449 1.00 74.25 90 VAL A N 1
ATOM 650 C CA . VAL A 1 90 ? 0.240 5.244 -20.929 1.00 74.25 90 VAL A CA 1
ATOM 651 C C . VAL A 1 90 ? -0.817 5.021 -22.009 1.00 74.25 90 VAL A C 1
ATOM 653 O O . VAL A 1 90 ? -0.541 5.093 -23.202 1.00 74.25 90 VAL A O 1
ATOM 656 N N . SER A 1 91 ? -2.029 4.672 -21.590 1.00 77.88 91 SER A N 1
ATOM 657 C CA . SER A 1 91 ? -3.189 4.561 -22.467 1.00 77.88 91 SER A CA 1
ATOM 658 C C . SER A 1 91 ? -4.308 5.452 -21.930 1.00 77.88 91 SER A C 1
ATOM 660 O O . SER A 1 91 ? -4.655 5.340 -20.752 1.00 77.88 91 SER A O 1
ATOM 662 N N . PRO A 1 92 ? -4.908 6.320 -22.763 1.00 67.06 92 PRO A N 1
ATOM 663 C CA . PRO A 1 92 ? -6.014 7.177 -22.337 1.00 67.06 92 PRO A CA 1
ATOM 664 C C . PRO A 1 92 ? -7.251 6.379 -21.889 1.00 67.06 92 PRO A C 1
ATOM 666 O O . PRO A 1 92 ? -8.064 6.898 -21.125 1.00 67.06 92 PRO A O 1
ATOM 669 N N . GLU A 1 93 ? -7.374 5.122 -22.322 1.00 72.94 93 GLU A N 1
ATOM 670 C CA . GLU A 1 93 ? -8.497 4.230 -22.010 1.00 72.94 93 GLU A CA 1
ATOM 671 C C . GLU A 1 93 ? -8.285 3.411 -20.726 1.00 72.94 93 GLU A C 1
ATOM 673 O O . GLU A 1 93 ? -9.232 2.848 -20.175 1.00 72.94 93 GLU A O 1
ATOM 678 N N . THR A 1 94 ? -7.050 3.353 -20.216 1.00 73.62 94 THR A N 1
ATOM 679 C CA . THR A 1 94 ? -6.676 2.491 -19.089 1.00 73.62 94 THR A CA 1
ATOM 680 C C . THR A 1 94 ? -6.063 3.319 -17.968 1.00 73.62 94 THR A C 1
ATOM 682 O O . THR A 1 94 ? -4.849 3.395 -17.802 1.00 73.62 94 THR A O 1
ATOM 685 N N . ARG A 1 95 ? -6.927 3.946 -17.164 1.00 86.62 95 ARG A N 1
ATOM 686 C CA . ARG A 1 95 ? -6.501 4.584 -15.915 1.00 86.62 95 ARG A CA 1
ATOM 687 C C . ARG A 1 95 ? -6.215 3.505 -14.877 1.00 86.62 95 ARG A C 1
ATOM 689 O O . ARG A 1 95 ? -7.025 2.606 -14.664 1.00 86.62 95 ARG A O 1
ATOM 696 N N . ALA A 1 96 ? -5.040 3.585 -14.270 1.00 91.25 96 ALA A N 1
ATOM 697 C CA . ALA A 1 96 ? -4.595 2.658 -13.248 1.00 91.25 96 ALA A CA 1
ATOM 698 C C . ALA A 1 96 ? -4.014 3.428 -12.061 1.00 91.25 96 ALA A C 1
ATOM 700 O O . ALA A 1 96 ? -3.369 4.461 -12.243 1.00 91.25 96 ALA A O 1
ATOM 701 N N . ALA A 1 97 ? -4.247 2.915 -10.854 1.00 94.12 97 ALA A N 1
ATOM 702 C CA . ALA A 1 97 ? -3.711 3.471 -9.615 1.00 94.12 97 ALA A CA 1
ATOM 703 C C . ALA A 1 97 ? -2.793 2.460 -8.929 1.00 94.12 97 ALA A C 1
ATOM 705 O O . ALA A 1 97 ? -3.097 1.268 -8.841 1.00 94.12 97 ALA A O 1
ATOM 706 N N . ARG A 1 98 ? -1.654 2.933 -8.435 1.00 96.69 98 ARG A N 1
ATOM 707 C CA . ARG A 1 98 ? -0.713 2.151 -7.637 1.00 96.69 98 ARG A CA 1
ATOM 708 C C . ARG A 1 98 ? -0.475 2.898 -6.336 1.00 96.69 98 ARG A C 1
ATOM 710 O O . ARG A 1 98 ? 0.064 3.997 -6.355 1.00 96.69 98 ARG A O 1
ATOM 717 N N . PHE A 1 99 ? -0.877 2.316 -5.219 1.00 98.06 99 PHE A N 1
ATOM 718 C CA . PHE A 1 99 ? -0.613 2.864 -3.892 1.00 98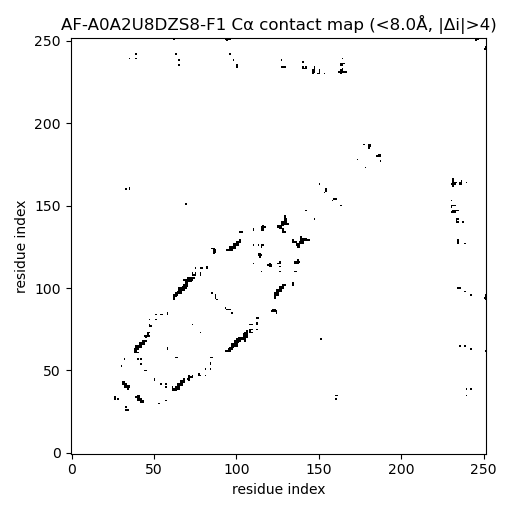.06 99 PHE A CA 1
ATOM 719 C C . PHE A 1 99 ? 0.568 2.107 -3.303 1.00 98.06 99 PHE A C 1
ATOM 721 O O . PHE A 1 99 ? 0.503 0.891 -3.172 1.00 98.06 99 PHE A O 1
ATOM 728 N N . VAL A 1 100 ? 1.658 2.793 -2.989 1.00 98.19 100 VAL A N 1
ATOM 729 C CA . VAL A 1 100 ? 2.870 2.174 -2.447 1.00 98.19 100 VAL A CA 1
ATOM 730 C C . VAL A 1 100 ? 2.970 2.529 -0.975 1.00 98.19 100 VAL A C 1
ATOM 732 O O . VAL A 1 100 ? 3.104 3.704 -0.645 1.00 98.19 100 VAL A O 1
ATOM 735 N N . LEU A 1 101 ? 2.904 1.535 -0.092 1.00 98.50 101 LEU A N 1
ATOM 736 C CA . LEU A 1 101 ? 3.031 1.758 1.348 1.00 98.50 101 LEU A CA 1
ATOM 737 C C . LEU A 1 101 ? 4.497 1.637 1.753 1.00 98.50 101 LEU A C 1
ATOM 739 O O . LEU A 1 101 ? 5.140 0.632 1.448 1.00 98.50 101 LEU A O 1
ATOM 743 N N . ILE A 1 102 ? 5.015 2.644 2.451 1.00 98.12 102 ILE A N 1
ATOM 744 C CA . ILE A 1 102 ? 6.364 2.636 3.024 1.00 98.12 102 ILE A CA 1
ATOM 745 C C . ILE A 1 102 ? 6.319 3.061 4.492 1.00 98.12 102 ILE A C 1
ATOM 747 O O . ILE A 1 102 ? 5.379 3.710 4.952 1.00 98.12 102 ILE A O 1
ATOM 751 N N . ASN A 1 103 ? 7.373 2.729 5.224 1.00 97.19 103 ASN A N 1
ATOM 752 C CA . ASN A 1 103 ? 7.583 3.167 6.598 1.00 97.19 103 ASN A CA 1
ATOM 753 C C . ASN A 1 103 ? 9.052 3.555 6.825 1.00 97.19 103 ASN A C 1
ATOM 755 O O . ASN A 1 103 ? 9.864 3.553 5.900 1.00 97.19 103 ASN A O 1
ATOM 759 N N . ARG A 1 104 ? 9.399 3.894 8.070 1.00 96.25 104 ARG A N 1
ATOM 760 C CA . ARG A 1 104 ? 10.760 4.303 8.448 1.00 96.25 104 ARG A CA 1
ATOM 761 C C . ARG A 1 104 ? 11.812 3.212 8.219 1.00 96.25 104 ARG A C 1
ATOM 763 O O . ARG A 1 104 ? 12.964 3.543 7.957 1.00 96.25 104 ARG A O 1
ATOM 770 N N . ASP A 1 105 ? 11.406 1.948 8.294 1.00 96.38 105 ASP A N 1
ATOM 771 C CA . ASP A 1 105 ? 12.290 0.791 8.121 1.00 96.38 105 ASP A CA 1
ATOM 772 C C . ASP A 1 105 ? 12.470 0.405 6.645 1.00 96.38 105 ASP A C 1
ATOM 774 O O . ASP A 1 105 ? 13.241 -0.492 6.316 1.00 96.38 105 ASP A O 1
ATOM 778 N N . THR A 1 106 ? 11.759 1.074 5.734 1.00 97.31 106 THR A N 1
ATOM 779 C CA . THR A 1 106 ? 11.921 0.874 4.293 1.00 97.31 106 THR A CA 1
ATOM 780 C C . THR A 1 106 ? 13.234 1.507 3.833 1.00 97.31 106 THR A C 1
ATOM 782 O O . THR A 1 106 ? 13.516 2.662 4.158 1.00 97.31 106 THR A O 1
ATOM 785 N N . SER A 1 107 ? 14.026 0.783 3.034 1.00 96.44 107 SER A N 1
ATOM 786 C CA . SER A 1 107 ? 15.279 1.301 2.465 1.00 96.44 107 SER A CA 1
ATOM 787 C C . SER A 1 107 ? 15.068 2.660 1.787 1.00 96.44 107 SER A C 1
ATOM 789 O O . SER A 1 107 ? 14.171 2.821 0.956 1.00 96.44 107 SER A O 1
ATOM 791 N N . SER A 1 108 ? 15.938 3.634 2.080 1.00 95.62 108 SER A N 1
ATOM 792 C CA . SER A 1 108 ? 15.867 4.994 1.517 1.00 95.62 108 SER A CA 1
ATOM 793 C C . SER A 1 108 ? 15.985 5.026 -0.012 1.00 95.62 108 SER A C 1
ATOM 795 O O . SER A 1 108 ? 15.531 5.980 -0.648 1.00 95.62 108 SER A O 1
ATOM 797 N N . ALA A 1 109 ? 16.516 3.959 -0.620 1.00 95.62 109 ALA A N 1
ATOM 798 C CA . ALA A 1 109 ? 16.536 3.779 -2.067 1.00 95.62 109 ALA A CA 1
ATOM 799 C C . ALA A 1 109 ? 15.124 3.756 -2.677 1.00 95.62 109 ALA A C 1
ATOM 801 O O . ALA A 1 109 ? 14.961 4.204 -3.815 1.00 95.62 109 ALA A O 1
ATOM 802 N N . VAL A 1 110 ? 14.117 3.265 -1.938 1.00 95.06 110 VAL A N 1
ATOM 803 C CA . VAL A 1 110 ? 12.718 3.169 -2.386 1.00 95.06 110 VAL A CA 1
ATOM 804 C C . VAL A 1 110 ? 12.117 4.551 -2.645 1.00 95.06 110 VAL A C 1
ATOM 806 O O . VAL A 1 110 ? 11.877 4.869 -3.814 1.00 95.06 110 VAL A O 1
ATOM 809 N N . PRO A 1 111 ? 11.909 5.411 -1.628 1.00 93.88 111 PRO A N 1
ATOM 810 C CA . PRO A 1 111 ? 11.296 6.708 -1.865 1.00 93.88 111 PRO A CA 1
ATOM 811 C C . PRO A 1 111 ? 12.143 7.611 -2.765 1.00 93.88 111 PRO A C 1
ATOM 813 O O . PRO A 1 111 ? 11.580 8.346 -3.572 1.00 93.88 111 PRO A O 1
ATOM 816 N N . PHE A 1 112 ? 13.478 7.528 -2.682 1.00 92.94 112 PHE A N 1
ATOM 817 C CA . PHE A 1 112 ? 14.365 8.299 -3.554 1.00 92.94 112 PHE A CA 1
ATOM 818 C C . PHE A 1 112 ? 14.139 7.960 -5.033 1.00 92.94 112 PHE A C 1
ATOM 820 O O . PHE A 1 112 ? 13.939 8.848 -5.854 1.00 92.94 112 PHE A O 1
ATOM 827 N N . THR A 1 113 ? 14.119 6.672 -5.387 1.00 92.62 113 THR A N 1
ATOM 828 C CA . THR A 1 113 ? 13.977 6.246 -6.791 1.00 92.62 113 THR A CA 1
ATOM 829 C C . THR A 1 113 ? 12.564 6.478 -7.326 1.00 92.62 113 THR A C 1
ATOM 831 O O . THR A 1 113 ? 12.402 6.722 -8.527 1.00 92.62 113 THR A O 1
ATOM 834 N N . LEU A 1 114 ? 11.551 6.392 -6.456 1.00 91.56 114 LEU A N 1
ATOM 835 C CA . LEU A 1 114 ? 10.148 6.646 -6.793 1.00 91.56 114 LEU A CA 1
ATOM 836 C C . LEU A 1 114 ? 9.785 8.140 -6.826 1.00 91.56 114 LEU A C 1
ATOM 838 O O . LEU A 1 114 ? 8.663 8.457 -7.214 1.00 91.56 114 LEU A O 1
ATOM 842 N N . ASN A 1 115 ? 10.722 9.038 -6.490 1.00 90.25 115 ASN A N 1
ATOM 843 C CA . ASN A 1 115 ? 10.493 10.481 -6.364 1.00 90.25 115 ASN A CA 1
ATOM 844 C C . ASN A 1 115 ? 9.369 10.816 -5.361 1.00 90.25 115 ASN A C 1
ATOM 846 O O . ASN A 1 115 ? 8.566 11.716 -5.599 1.00 90.25 115 ASN A O 1
ATOM 850 N N . ALA A 1 116 ? 9.289 10.075 -4.253 1.00 86.31 116 ALA A N 1
ATOM 851 C CA . ALA A 1 116 ? 8.221 10.230 -3.270 1.00 86.31 116 ALA A CA 1
ATOM 852 C C . ALA A 1 116 ? 8.222 11.639 -2.651 1.00 86.31 116 ALA A C 1
ATOM 854 O O . ALA A 1 116 ? 9.246 12.092 -2.133 1.00 86.31 116 ALA A O 1
ATOM 855 N N . GLY A 1 117 ? 7.074 12.321 -2.675 1.00 78.75 117 GLY A N 1
ATOM 856 C CA . GLY A 1 117 ? 6.925 13.670 -2.123 1.00 78.75 117 GLY A CA 1
ATOM 857 C C . GLY A 1 117 ? 7.541 14.780 -2.982 1.00 78.75 117 GLY A C 1
ATOM 858 O O . GLY A 1 117 ? 7.673 15.909 -2.507 1.00 78.75 117 GLY A O 1
ATOM 859 N N . LEU A 1 118 ? 7.926 14.482 -4.228 1.00 82.94 118 LEU A N 1
ATOM 860 C CA . LEU A 1 118 ? 8.426 15.464 -5.190 1.00 82.94 118 LEU A CA 1
ATOM 861 C C . LEU A 1 118 ? 7.365 15.777 -6.263 1.00 82.94 118 LEU A C 1
ATOM 863 O O . LEU A 1 118 ? 6.556 14.908 -6.584 1.00 82.94 118 LEU A O 1
ATOM 867 N N . PRO A 1 119 ? 7.378 16.982 -6.870 1.00 79.50 119 PRO A N 1
ATOM 868 C CA . PRO A 1 119 ? 6.441 17.343 -7.942 1.00 79.50 119 PRO A CA 1
ATOM 869 C C . PRO A 1 119 ? 6.509 16.423 -9.170 1.00 79.50 119 PRO A C 1
ATOM 871 O O . PRO A 1 119 ? 5.493 16.184 -9.814 1.00 79.50 119 PRO A O 1
ATOM 874 N N . ASP A 1 120 ? 7.694 15.878 -9.458 1.00 82.94 120 ASP A N 1
ATOM 875 C CA . ASP A 1 120 ? 7.951 14.977 -10.589 1.00 82.94 120 ASP A CA 1
ATOM 876 C C . ASP A 1 120 ? 7.814 13.496 -10.183 1.00 82.94 120 ASP A C 1
ATOM 878 O O . ASP A 1 120 ? 8.630 12.639 -10.559 1.00 82.94 120 ASP A O 1
ATOM 882 N N . ASN A 1 121 ? 6.818 13.188 -9.348 1.00 81.69 121 ASN A N 1
ATOM 883 C CA . ASN A 1 121 ? 6.525 11.815 -8.960 1.00 81.69 121 ASN A CA 1
ATOM 884 C C . ASN A 1 121 ? 6.025 10.980 -10.153 1.00 81.69 121 ASN A C 1
ATOM 886 O O . ASN A 1 121 ? 5.673 11.477 -11.227 1.00 81.69 121 ASN A O 1
ATOM 890 N N . THR A 1 122 ? 6.073 9.657 -9.999 1.00 81.12 122 THR A N 1
ATOM 891 C CA . THR A 1 122 ? 5.666 8.753 -11.080 1.00 81.12 122 THR A CA 1
ATOM 892 C C . THR A 1 122 ? 4.146 8.807 -11.234 1.00 81.12 122 THR A C 1
ATOM 894 O O . THR A 1 122 ? 3.421 8.389 -10.338 1.00 81.12 122 THR A O 1
ATOM 897 N N . GLN A 1 123 ? 3.653 9.293 -12.377 1.00 84.56 123 GLN A N 1
ATOM 898 C CA . GLN A 1 123 ? 2.211 9.392 -12.623 1.00 84.56 123 GLN A CA 1
ATOM 899 C C . GLN A 1 123 ? 1.494 8.053 -12.402 1.00 84.56 123 GLN A C 1
ATOM 901 O O . GLN A 1 123 ? 1.949 7.001 -12.852 1.00 84.56 123 GLN A O 1
ATOM 906 N N . GLY A 1 124 ? 0.355 8.109 -11.709 1.00 88.94 124 GLY A N 1
ATOM 907 C CA . GLY A 1 124 ? -0.438 6.930 -11.349 1.00 88.94 124 GLY A CA 1
ATOM 908 C C . GLY A 1 124 ? 0.137 6.100 -10.196 1.00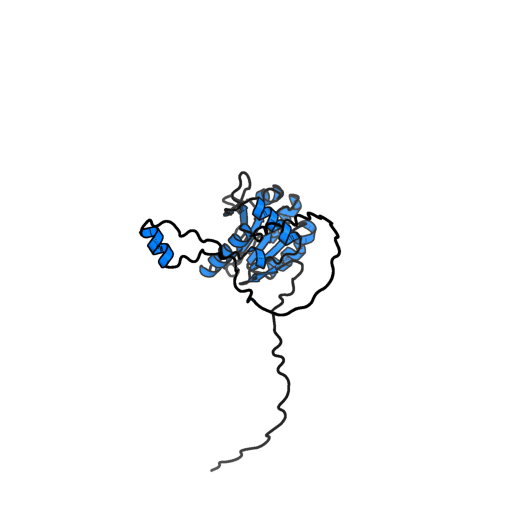 88.94 124 GLY A C 1
ATOM 909 O O . GLY A 1 124 ? -0.478 5.104 -9.818 1.00 88.94 124 GLY A O 1
ATOM 910 N N . VAL A 1 125 ? 1.265 6.515 -9.611 1.00 94.44 125 VAL A N 1
ATOM 911 C CA . VAL A 1 125 ? 1.845 5.939 -8.395 1.00 94.44 125 VAL A CA 1
ATOM 912 C C . VAL A 1 125 ? 1.747 6.963 -7.266 1.00 94.44 125 VAL A C 1
ATOM 914 O O . VAL A 1 125 ? 2.169 8.103 -7.419 1.00 94.44 125 VAL A O 1
ATOM 917 N N . LEU A 1 126 ? 1.184 6.553 -6.133 1.00 96.06 126 LEU A N 1
ATOM 918 C CA . LEU A 1 126 ? 1.074 7.349 -4.915 1.00 96.06 126 LEU A CA 1
ATOM 919 C C . LEU A 1 126 ? 1.814 6.637 -3.790 1.00 96.06 126 LEU A C 1
ATOM 921 O O . LEU A 1 126 ? 1.395 5.569 -3.346 1.00 96.06 126 LEU A O 1
ATOM 925 N N . VAL A 1 127 ? 2.906 7.229 -3.321 1.00 97.75 127 VAL A N 1
ATOM 926 C CA . VAL A 1 127 ? 3.665 6.741 -2.172 1.00 97.75 127 VAL A CA 1
ATOM 927 C C . VAL A 1 127 ? 3.035 7.282 -0.892 1.00 97.75 127 VAL A C 1
ATOM 929 O O . VAL A 1 127 ? 2.902 8.492 -0.705 1.00 97.75 127 VAL A O 1
ATOM 932 N N . MET A 1 128 ? 2.647 6.380 0.001 1.00 98.50 128 MET A N 1
ATOM 933 C CA . MET A 1 128 ? 1.951 6.679 1.247 1.00 98.50 128 MET A CA 1
ATOM 934 C C . MET A 1 128 ? 2.807 6.246 2.436 1.00 98.50 128 MET A C 1
ATOM 936 O O . MET A 1 128 ? 3.360 5.147 2.447 1.00 98.50 128 MET A O 1
ATOM 940 N N . ALA A 1 129 ? 2.890 7.103 3.450 1.00 98.25 129 ALA A N 1
ATOM 941 C CA . ALA A 1 129 ? 3.581 6.809 4.701 1.00 98.25 129 ALA A CA 1
ATOM 942 C C . ALA A 1 129 ? 2.866 7.460 5.884 1.00 98.25 129 ALA A C 1
ATOM 944 O O . ALA A 1 129 ? 2.071 8.390 5.710 1.00 98.25 129 ALA A O 1
ATOM 945 N N . LEU A 1 130 ? 3.151 6.996 7.101 1.00 98.00 130 LEU A N 1
ATOM 946 C CA . LEU A 1 130 ? 2.706 7.708 8.294 1.00 98.00 130 LEU A CA 1
ATOM 947 C C . LEU A 1 130 ? 3.292 9.125 8.324 1.00 98.00 130 LEU A C 1
ATOM 949 O O . LEU A 1 130 ? 4.377 9.387 7.801 1.00 98.00 130 LEU A O 1
ATOM 953 N N . ALA A 1 131 ? 2.579 10.042 8.973 1.00 96.69 131 ALA A N 1
ATOM 954 C CA . ALA A 1 131 ? 2.985 11.425 9.192 1.00 96.69 131 ALA A CA 1
ATOM 955 C C . ALA A 1 131 ? 4.096 11.536 10.253 1.00 96.69 131 ALA A C 1
ATOM 957 O O . ALA A 1 131 ? 3.943 12.206 11.269 1.00 96.69 131 ALA A O 1
ATOM 958 N N . VAL A 1 132 ? 5.214 10.858 10.002 1.00 94.25 132 VAL A N 1
ATOM 959 C CA . VAL A 1 132 ? 6.443 10.914 10.788 1.00 94.25 132 VAL A CA 1
ATOM 960 C C . VAL A 1 132 ? 7.491 11.770 10.076 1.00 94.25 132 VAL A C 1
ATOM 962 O O . VAL A 1 132 ? 7.461 11.961 8.850 1.00 94.25 132 VAL A O 1
ATOM 965 N N . ASP A 1 133 ? 8.423 12.306 10.855 1.00 91.19 133 ASP A N 1
ATOM 966 C CA . ASP A 1 133 ? 9.513 13.117 10.327 1.00 91.19 133 ASP A CA 1
ATOM 967 C C . ASP A 1 133 ? 10.453 12.285 9.453 1.00 91.19 133 ASP A C 1
ATOM 969 O O . ASP A 1 133 ? 10.682 11.099 9.695 1.00 91.19 133 ASP A O 1
ATOM 973 N N . ASN A 1 134 ? 11.024 12.930 8.436 1.00 90.06 134 ASN A N 1
ATOM 974 C CA . ASN A 1 134 ? 12.047 12.360 7.551 1.00 90.06 134 ASN A CA 1
ATOM 975 C C . ASN A 1 134 ? 11.637 11.110 6.750 1.00 90.06 134 ASN A C 1
ATOM 977 O O . ASN A 1 134 ? 12.502 10.478 6.148 1.00 90.06 134 ASN A O 1
ATOM 981 N N . VAL A 1 135 ? 10.344 10.775 6.676 1.00 94.81 135 VAL A N 1
ATOM 982 C CA . VAL A 1 135 ? 9.832 9.788 5.713 1.00 94.81 135 VAL A CA 1
ATOM 983 C C . VAL A 1 135 ? 9.189 10.531 4.530 1.00 94.81 135 VAL A C 1
ATOM 985 O O . VAL A 1 135 ? 8.120 11.133 4.691 1.00 94.81 135 VAL A O 1
ATOM 988 N N . PRO A 1 136 ? 9.855 10.575 3.361 1.00 94.69 136 PRO A N 1
ATOM 989 C CA . PRO A 1 136 ? 9.319 11.213 2.156 1.00 94.69 136 PRO A CA 1
ATOM 990 C C . PRO A 1 136 ? 8.171 10.390 1.555 1.00 94.69 136 PRO A C 1
ATOM 992 O O . PRO A 1 136 ? 8.344 9.218 1.237 1.00 94.69 136 PRO A O 1
ATOM 995 N N . ALA A 1 137 ? 7.005 11.012 1.389 1.00 96.75 137 ALA A N 1
ATOM 996 C CA . ALA A 1 137 ? 5.804 10.400 0.824 1.00 96.75 137 ALA A CA 1
ATOM 997 C C . ALA A 1 137 ? 4.949 11.461 0.120 1.00 96.75 137 ALA A C 1
ATOM 999 O O . ALA A 1 137 ? 4.987 12.632 0.502 1.00 96.75 137 ALA A O 1
ATOM 1000 N N . ASP A 1 138 ? 4.159 11.042 -0.869 1.00 96.69 138 ASP A N 1
ATOM 1001 C CA . ASP A 1 138 ? 3.179 11.902 -1.544 1.00 96.69 138 ASP A CA 1
ATOM 1002 C C . ASP A 1 138 ? 1.980 12.183 -0.631 1.00 96.69 138 ASP A C 1
ATOM 1004 O O . ASP A 1 138 ? 1.448 13.292 -0.600 1.00 96.69 138 ASP A O 1
ATOM 1008 N N . VAL A 1 139 ? 1.574 11.176 0.151 1.00 96.94 139 VAL A N 1
ATOM 1009 C CA . VAL A 1 139 ? 0.486 11.276 1.127 1.00 96.94 139 VAL A CA 1
ATOM 1010 C C . VAL A 1 139 ? 0.990 10.858 2.503 1.00 96.94 139 VAL A C 1
ATOM 1012 O O . VAL A 1 139 ? 1.427 9.724 2.704 1.00 96.94 139 VAL A O 1
ATOM 1015 N N . LYS A 1 140 ? 0.887 11.775 3.468 1.00 97.50 140 LYS A N 1
ATOM 1016 C CA . LYS A 1 140 ? 1.183 11.515 4.879 1.00 97.50 140 LYS A CA 1
ATOM 1017 C C . LYS A 1 140 ? -0.103 11.239 5.650 1.00 97.50 140 LYS A C 1
ATOM 1019 O O . LYS A 1 140 ? -0.969 12.107 5.747 1.00 97.50 140 LYS A O 1
ATOM 1024 N N . VAL A 1 141 ? -0.218 10.040 6.210 1.00 97.25 141 VAL A N 1
ATOM 1025 C CA . VAL A 1 141 ? -1.410 9.573 6.930 1.00 97.25 141 VAL A CA 1
ATOM 1026 C C . VAL A 1 141 ? -1.198 9.699 8.436 1.00 97.25 141 VAL A C 1
ATOM 1028 O O . VAL A 1 141 ? -0.127 9.390 8.955 1.00 97.25 141 VAL A O 1
ATOM 1031 N N . ARG A 1 142 ? -2.214 10.167 9.165 1.00 96.12 142 ARG A N 1
ATOM 1032 C CA . ARG A 1 142 ? -2.168 10.207 10.633 1.00 96.12 142 ARG A CA 1
ATOM 1033 C C . ARG A 1 142 ? -2.325 8.794 11.196 1.00 96.12 142 ARG A C 1
ATOM 1035 O O . ARG A 1 142 ? -3.244 8.084 10.807 1.00 96.12 142 ARG A O 1
ATOM 1042 N N . GLY A 1 143 ? -1.474 8.437 12.147 1.00 93.12 143 GLY A N 1
ATOM 1043 C CA . GLY A 1 143 ? -1.484 7.147 12.833 1.00 93.12 143 GLY A CA 1
ATOM 1044 C C . GLY A 1 143 ? -0.315 7.057 13.809 1.00 93.12 143 GLY A C 1
ATOM 1045 O O . GLY A 1 143 ? 0.525 7.961 13.850 1.00 93.12 143 GLY A O 1
ATOM 1046 N N . SER A 1 144 ? -0.265 5.988 14.601 1.00 93.94 144 SER A N 1
ATOM 1047 C CA . SER A 1 144 ? 0.858 5.723 15.500 1.00 93.94 144 SER A CA 1
ATOM 1048 C C . SER A 1 144 ? 1.852 4.759 14.844 1.00 93.94 144 SER A C 1
ATOM 1050 O O . SER A 1 144 ? 1.466 3.853 14.105 1.00 93.94 144 SER A O 1
ATOM 1052 N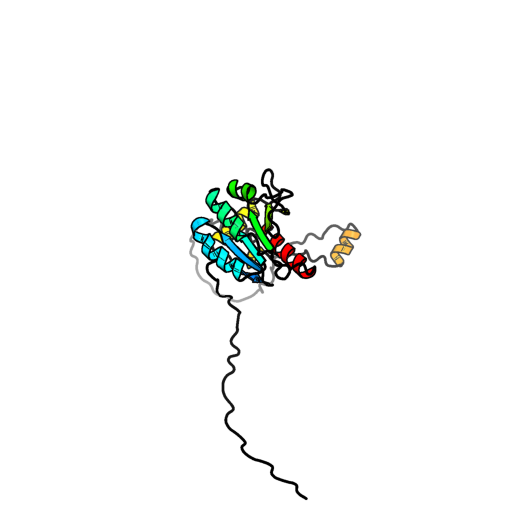 N . VAL A 1 145 ? 3.146 4.951 15.115 1.00 95.06 145 VAL A N 1
ATOM 1053 C CA . VAL A 1 145 ? 4.204 4.036 14.643 1.00 95.06 145 VAL A CA 1
ATOM 1054 C C . VAL A 1 145 ? 4.005 2.630 15.214 1.00 95.06 145 VAL A C 1
ATOM 1056 O O . VAL A 1 145 ? 4.289 1.643 14.544 1.00 95.06 145 VAL A O 1
ATOM 1059 N N . GLU A 1 146 ? 3.482 2.538 16.436 1.00 94.38 146 GLU A N 1
ATOM 1060 C CA . GLU A 1 146 ? 3.233 1.262 17.100 1.00 94.38 146 GLU A CA 1
ATOM 1061 C C . GLU A 1 146 ? 2.077 0.488 16.453 1.00 94.38 146 GLU A C 1
ATOM 1063 O O . GLU A 1 146 ? 2.197 -0.718 16.248 1.00 94.38 146 GLU A O 1
ATOM 1068 N N . ASP A 1 147 ? 0.995 1.159 16.048 1.00 93.81 147 ASP A N 1
ATOM 1069 C CA . ASP A 1 147 ? -0.102 0.500 15.330 1.00 93.81 147 ASP A CA 1
ATOM 1070 C C . ASP A 1 147 ? 0.334 0.026 13.940 1.00 93.81 147 ASP A C 1
ATOM 1072 O O . ASP A 1 147 ? -0.004 -1.092 13.554 1.00 93.81 147 ASP A O 1
ATOM 1076 N N . ASP A 1 148 ? 1.144 0.811 13.214 1.00 95.75 148 ASP A N 1
ATOM 1077 C CA . ASP A 1 148 ? 1.735 0.377 11.935 1.00 95.75 148 ASP A CA 1
ATOM 1078 C C . ASP A 1 148 ? 2.643 -0.846 12.118 1.00 95.75 148 ASP A C 1
ATOM 1080 O O . ASP A 1 148 ? 2.539 -1.816 11.364 1.00 95.75 148 ASP A O 1
ATOM 1084 N N . ARG A 1 149 ? 3.467 -0.864 13.175 1.00 95.88 149 ARG A N 1
ATOM 1085 C CA . ARG A 1 149 ? 4.300 -2.020 13.531 1.00 95.88 149 ARG A CA 1
ATOM 1086 C C . ARG A 1 149 ? 3.446 -3.256 13.831 1.00 95.88 149 ARG A C 1
ATOM 1088 O O . ARG A 1 149 ? 3.720 -4.330 13.293 1.00 95.88 149 ARG A O 1
ATOM 1095 N N . ARG A 1 150 ? 2.399 -3.116 14.654 1.00 95.19 150 ARG A N 1
ATOM 1096 C CA . ARG A 1 150 ? 1.471 -4.207 15.010 1.00 95.19 150 ARG A CA 1
ATOM 1097 C C . ARG A 1 150 ? 0.696 -4.719 13.794 1.00 95.19 150 ARG A C 1
ATOM 1099 O O . ARG A 1 150 ? 0.530 -5.929 13.657 1.00 95.19 150 ARG A O 1
ATOM 1106 N N . ALA A 1 151 ? 0.263 -3.833 12.898 1.00 95.38 151 ALA A N 1
ATOM 1107 C CA . ALA A 1 151 ? -0.384 -4.204 11.642 1.00 95.38 151 ALA A CA 1
ATOM 1108 C C . ALA A 1 151 ? 0.574 -4.981 10.727 1.00 95.38 151 ALA A C 1
ATOM 1110 O O . ALA A 1 151 ? 0.233 -6.066 10.255 1.00 95.38 151 ALA A O 1
ATOM 1111 N N . CYS A 1 152 ? 1.804 -4.491 10.547 1.00 95.44 152 CYS A N 1
ATOM 1112 C CA . CYS A 1 152 ? 2.835 -5.183 9.776 1.00 95.44 152 CYS A CA 1
ATOM 1113 C C . CYS A 1 152 ? 3.120 -6.584 10.329 1.00 95.44 152 CYS A C 1
ATOM 1115 O O . CYS A 1 152 ? 3.228 -7.532 9.550 1.00 95.44 152 CYS A O 1
ATOM 1117 N N . GLU A 1 153 ? 3.226 -6.715 11.654 1.00 95.44 153 GLU A N 1
ATOM 1118 C CA . GLU A 1 153 ? 3.438 -7.987 12.346 1.00 95.44 153 GLU A CA 1
ATOM 1119 C C . GLU A 1 153 ? 2.249 -8.941 12.164 1.00 95.44 153 GLU A C 1
ATOM 1121 O O . GLU A 1 153 ? 2.453 -10.121 11.876 1.00 95.44 153 GLU A O 1
ATOM 1126 N N . ALA A 1 154 ? 1.013 -8.442 12.275 1.00 94.69 154 ALA A N 1
ATOM 1127 C CA . ALA A 1 154 ? -0.194 -9.230 12.043 1.00 94.69 154 ALA A CA 1
ATOM 1128 C C . ALA A 1 154 ? -0.228 -9.797 10.614 1.00 94.69 154 ALA A C 1
ATOM 1130 O O . ALA A 1 154 ? -0.433 -10.999 10.441 1.00 94.69 154 ALA A O 1
ATOM 1131 N N . ILE A 1 155 ? 0.058 -8.971 9.602 1.00 94.69 155 ILE A N 1
ATOM 1132 C CA . ILE A 1 155 ? 0.132 -9.408 8.198 1.00 94.69 155 ILE A CA 1
ATOM 1133 C C . ILE A 1 155 ? 1.231 -10.462 8.018 1.00 94.69 155 ILE A C 1
ATOM 1135 O O . ILE A 1 155 ? 0.997 -11.489 7.386 1.00 94.69 155 ILE A O 1
ATOM 1139 N N . SER A 1 156 ? 2.418 -10.255 8.601 1.00 91.62 156 SER A N 1
ATOM 1140 C CA . SER A 1 156 ? 3.524 -11.222 8.514 1.00 91.62 156 SER A CA 1
ATOM 1141 C C . SER A 1 156 ? 3.192 -12.570 9.162 1.00 91.62 156 SER A C 1
ATOM 1143 O O . SER A 1 156 ? 3.727 -13.595 8.749 1.00 91.62 156 SER A O 1
ATOM 1145 N N . LYS A 1 157 ? 2.296 -12.587 10.156 1.00 93.12 157 LYS A N 1
ATOM 1146 C CA . LYS A 1 157 ? 1.769 -13.807 10.790 1.00 93.12 157 LYS A CA 1
ATOM 1147 C C . LYS A 1 157 ? 0.592 -14.433 10.027 1.00 93.12 157 LYS A C 1
ATOM 1149 O O . LYS A 1 157 ? 0.038 -15.424 10.492 1.00 93.12 157 LYS A O 1
ATOM 1154 N N . GLY A 1 158 ? 0.211 -13.879 8.875 1.00 91.56 158 GLY A N 1
ATOM 1155 C CA . GLY A 1 158 ? -0.870 -14.390 8.034 1.00 91.56 158 GLY A CA 1
ATOM 1156 C C . GLY A 1 158 ? -2.265 -13.895 8.418 1.00 91.56 158 GLY A C 1
ATOM 1157 O O . GLY A 1 158 ? -3.249 -14.511 8.016 1.00 91.56 158 GLY A O 1
ATOM 1158 N N . ALA A 1 159 ? -2.384 -12.807 9.190 1.00 91.69 159 ALA A N 1
ATOM 1159 C CA . ALA A 1 159 ? -3.683 -12.175 9.400 1.00 91.69 159 ALA A CA 1
ATOM 1160 C C . ALA A 1 159 ? -4.272 -11.722 8.055 1.00 91.69 159 ALA A C 1
ATOM 1162 O O . ALA A 1 159 ? -3.569 -11.153 7.216 1.00 91.69 159 ALA A O 1
ATOM 1163 N N . ALA A 1 160 ? -5.570 -11.961 7.864 1.00 91.94 160 ALA A N 1
ATOM 1164 C CA . ALA A 1 160 ? -6.270 -11.510 6.671 1.00 91.94 160 ALA A CA 1
ATOM 1165 C C . ALA A 1 160 ? -6.260 -9.977 6.612 1.00 91.94 160 ALA A C 1
ATOM 1167 O O . ALA A 1 160 ? -6.665 -9.302 7.555 1.00 91.94 160 ALA A O 1
ATOM 1168 N N . VAL A 1 161 ? -5.833 -9.410 5.486 1.00 93.81 161 VAL A N 1
ATOM 1169 C CA . VAL A 1 161 ? -5.651 -7.956 5.342 1.00 93.81 161 VAL A CA 1
ATOM 1170 C C . VAL A 1 161 ? -6.974 -7.195 5.527 1.00 93.81 161 VAL A C 1
ATOM 1172 O O . VAL A 1 161 ? -7.002 -6.078 6.048 1.00 93.81 161 VAL A O 1
ATOM 1175 N N . SER A 1 162 ? -8.096 -7.838 5.198 1.00 91.12 162 SER A N 1
ATOM 1176 C CA . SER A 1 162 ? -9.446 -7.313 5.413 1.00 91.12 162 SER A CA 1
ATOM 1177 C C . SER A 1 162 ? -9.787 -7.039 6.885 1.00 91.12 162 SER A C 1
ATOM 1179 O O . SER A 1 162 ? -10.616 -6.168 7.156 1.00 91.12 162 SER A O 1
ATOM 1181 N N . THR A 1 163 ? -9.137 -7.708 7.847 1.00 92.44 163 THR A N 1
ATOM 1182 C CA . THR A 1 163 ? -9.376 -7.468 9.281 1.00 92.44 163 THR A CA 1
ATOM 1183 C C . THR A 1 163 ? -8.705 -6.193 9.787 1.00 92.44 163 THR A C 1
ATOM 1185 O O . THR A 1 163 ? -9.040 -5.730 10.870 1.00 92.44 163 THR A O 1
ATOM 1188 N N . LEU A 1 164 ? -7.775 -5.615 9.019 1.00 93.00 164 LEU A N 1
ATOM 1189 C CA . LEU A 1 164 ? -6.985 -4.444 9.419 1.00 93.00 164 LEU A CA 1
ATOM 1190 C C . LEU A 1 164 ? -7.562 -3.114 8.913 1.00 93.00 164 LEU A C 1
ATOM 1192 O O . LEU A 1 164 ? -7.179 -2.056 9.406 1.00 93.00 164 LEU A O 1
ATOM 1196 N N . ILE A 1 165 ? -8.473 -3.157 7.934 1.00 90.31 165 ILE A N 1
ATOM 1197 C CA . ILE A 1 165 ? -9.014 -1.977 7.225 1.00 90.31 165 ILE A CA 1
ATOM 1198 C C . ILE A 1 165 ? -10.377 -1.504 7.735 1.00 90.31 165 ILE A C 1
ATOM 1200 O O . ILE A 1 165 ? -10.947 -0.560 7.186 1.00 90.31 165 ILE A O 1
ATOM 1204 N N . ASN A 1 166 ? -10.934 -2.171 8.745 1.00 72.50 166 ASN A N 1
ATOM 1205 C CA . ASN A 1 166 ? -12.353 -2.059 9.065 1.00 72.50 166 ASN A CA 1
ATOM 1206 C C . ASN A 1 166 ? -12.620 -1.915 10.563 1.00 72.50 166 ASN A C 1
ATOM 1208 O O . ASN A 1 166 ? -13.525 -2.545 11.108 1.00 72.50 166 ASN A O 1
ATOM 1212 N N . HIS A 1 167 ? -11.876 -1.036 11.235 1.00 64.44 167 HIS A N 1
ATOM 1213 C CA . HIS A 1 167 ? -12.354 -0.557 12.522 1.00 64.44 167 HIS A CA 1
ATOM 1214 C C . HIS A 1 167 ? -13.440 0.484 12.251 1.00 64.44 167 HIS A C 1
ATOM 1216 O O . HIS A 1 167 ? -13.161 1.650 11.970 1.00 64.44 167 HIS A O 1
ATOM 1222 N N . GLN A 1 168 ? -14.706 0.066 12.317 1.00 61.53 168 GLN A N 1
ATOM 1223 C CA . GLN A 1 168 ? -15.732 1.024 12.701 1.00 61.53 168 GLN A CA 1
ATOM 1224 C C . GLN A 1 168 ? -15.355 1.430 14.123 1.00 61.53 168 GLN A C 1
ATOM 1226 O O . GLN A 1 168 ? -15.346 0.552 14.986 1.00 61.53 168 GLN A O 1
ATOM 1231 N N . PRO A 1 169 ? -14.931 2.678 14.390 1.00 56.91 169 PRO A N 1
ATOM 1232 C CA . PRO A 1 169 ? -14.780 3.093 15.774 1.00 56.91 169 PRO A CA 1
ATOM 1233 C C . PRO A 1 169 ? -16.125 2.817 16.435 1.00 56.91 169 PRO A C 1
ATOM 1235 O O . PRO A 1 169 ? -17.152 3.194 15.859 1.00 56.91 169 PRO A O 1
ATOM 1238 N N . ASP A 1 170 ? -16.122 2.110 17.567 1.00 59.34 170 ASP A N 1
ATOM 1239 C CA . ASP A 1 170 ? -17.330 1.905 18.356 1.00 59.34 170 ASP A CA 1
ATOM 1240 C C . ASP A 1 170 ? -17.879 3.289 18.670 1.00 59.34 170 ASP A C 1
ATOM 1242 O O . ASP A 1 170 ? -17.394 4.010 19.544 1.00 59.34 170 ASP A O 1
ATOM 1246 N N . LYS A 1 171 ? -18.849 3.729 17.868 1.00 65.00 171 LYS A N 1
ATOM 1247 C CA . LYS A 1 171 ? -19.495 5.006 18.097 1.00 65.00 171 LYS A CA 1
ATOM 1248 C C . LYS A 1 171 ? -20.236 4.816 19.404 1.00 65.00 171 LYS A C 1
ATOM 1250 O O . LYS A 1 171 ? -21.211 4.059 19.434 1.00 65.00 171 LYS A O 1
ATOM 1255 N N . LYS A 1 172 ? -19.768 5.486 20.469 1.00 72.44 172 LYS A N 1
ATOM 1256 C CA . LYS A 1 172 ? -20.515 5.606 21.726 1.00 72.44 172 LYS A CA 1
ATOM 1257 C C . LYS A 1 172 ? -21.925 6.009 21.310 1.00 72.44 172 LYS A C 1
ATOM 1259 O O . LYS A 1 172 ? -22.115 7.045 20.668 1.00 72.44 172 LYS A O 1
ATOM 1264 N N . ARG A 1 173 ? -22.894 5.121 21.540 1.00 76.06 173 ARG A N 1
ATOM 1265 C CA . ARG A 1 173 ? -24.291 5.410 21.235 1.00 76.06 173 ARG A CA 1
ATOM 1266 C C . ARG A 1 173 ? -24.710 6.464 22.240 1.00 76.06 173 ARG A C 1
ATOM 1268 O O . ARG A 1 173 ? -25.048 6.134 23.370 1.00 76.06 173 ARG A O 1
ATOM 1275 N N . TYR A 1 174 ? -24.609 7.724 21.845 1.00 75.38 174 TYR A N 1
ATOM 1276 C CA . TYR A 1 174 ? -25.274 8.788 22.563 1.00 75.38 174 TYR A CA 1
ATOM 1277 C C . TYR A 1 174 ? -26.765 8.561 22.337 1.00 75.38 174 TYR A C 1
ATOM 1279 O O . TYR A 1 174 ? -27.270 8.791 21.238 1.00 75.38 174 TYR A O 1
ATOM 1287 N N . ASP A 1 175 ? -27.447 8.001 23.336 1.00 83.38 175 ASP A N 1
ATOM 1288 C CA . ASP A 1 175 ? -28.896 8.093 23.354 1.00 83.38 175 ASP A CA 1
ATOM 1289 C C . ASP A 1 175 ? -29.267 9.581 23.465 1.00 83.38 175 ASP A C 1
ATOM 1291 O O . ASP A 1 175 ? -28.514 10.400 24.003 1.00 83.38 175 ASP A O 1
ATOM 1295 N N . GLU A 1 176 ? -30.407 9.976 22.899 1.00 83.19 176 GLU A N 1
ATOM 1296 C CA . GLU A 1 176 ? -30.822 11.384 22.958 1.00 83.19 176 GLU A CA 1
ATOM 1297 C C . GLU A 1 176 ? -30.952 11.866 24.415 1.00 83.19 176 GLU A C 1
ATOM 1299 O O . GLU A 1 176 ? -30.764 13.046 24.702 1.00 83.19 176 GLU A O 1
ATOM 1304 N N . ALA A 1 177 ? -31.177 10.943 25.359 1.00 78.19 177 ALA A N 1
ATOM 1305 C CA . ALA A 1 177 ? -31.188 11.219 26.789 1.00 78.19 177 ALA A CA 1
ATOM 1306 C C . ALA A 1 177 ? -29.815 11.664 27.335 1.00 78.19 177 ALA A C 1
ATOM 1308 O O . ALA A 1 177 ? -29.769 12.577 28.156 1.00 78.19 177 ALA A O 1
ATOM 1309 N N . ALA A 1 178 ? -28.704 11.071 26.892 1.00 77.19 178 ALA A N 1
ATOM 1310 C CA . ALA A 1 178 ? -27.348 11.478 27.255 1.00 77.19 178 ALA A CA 1
ATOM 1311 C C . ALA A 1 178 ? -27.009 12.849 26.669 1.00 77.19 178 ALA A C 1
ATOM 1313 O O . ALA A 1 178 ? -26.507 13.704 27.392 1.00 77.19 178 ALA A O 1
ATOM 1314 N N . LEU A 1 179 ? -27.382 13.105 25.410 1.00 80.06 179 LEU A N 1
ATOM 1315 C CA . LEU A 1 179 ? -27.213 14.427 24.793 1.00 80.06 179 LEU A CA 1
ATOM 1316 C C . LEU A 1 179 ? -28.006 15.517 25.531 1.00 80.06 179 LEU A C 1
ATOM 1318 O O . LEU A 1 179 ? -27.492 16.612 25.752 1.00 80.06 179 LEU A O 1
ATOM 1322 N N . MET A 1 180 ? -29.238 15.218 25.958 1.00 84.56 180 MET A N 1
ATOM 1323 C CA . MET A 1 180 ? -30.057 16.149 26.743 1.00 84.56 180 MET A CA 1
ATOM 1324 C C . MET A 1 180 ? -29.488 16.396 28.148 1.00 84.56 180 MET A C 1
ATOM 1326 O O . MET A 1 180 ? -29.623 17.508 28.658 1.00 84.56 180 MET A O 1
ATOM 1330 N N . ARG A 1 181 ? -28.834 15.405 28.772 1.00 78.94 181 ARG A N 1
ATOM 1331 C CA . ARG A 1 181 ? -28.173 15.572 30.080 1.00 78.94 181 ARG A CA 1
ATOM 1332 C C . ARG A 1 181 ? -26.919 16.433 29.990 1.00 78.94 181 ARG A C 1
ATOM 1334 O O . ARG A 1 181 ? -26.791 17.360 30.788 1.00 78.94 181 ARG A O 1
ATOM 1341 N N . ASP A 1 182 ? -26.067 16.186 28.997 1.00 80.56 182 ASP A N 1
ATOM 1342 C CA . ASP A 1 182 ? -24.866 16.995 28.751 1.00 80.56 182 ASP A CA 1
ATOM 1343 C C . ASP A 1 182 ? -25.241 18.456 28.476 1.00 80.56 182 ASP A C 1
ATOM 1345 O O . ASP A 1 182 ? -24.640 19.376 29.029 1.00 80.56 182 ASP A O 1
ATOM 1349 N N . TYR A 1 183 ? -26.298 18.683 27.688 1.00 83.06 183 TYR A N 1
ATOM 1350 C CA . TYR A 1 183 ? -26.810 20.028 27.422 1.00 83.06 183 TYR A CA 1
ATOM 1351 C C . TYR A 1 183 ? -27.327 20.734 28.688 1.00 83.06 183 TYR A C 1
ATOM 1353 O O . TYR A 1 183 ? -27.192 21.948 28.826 1.00 83.06 183 TYR A O 1
ATOM 1361 N N . GLN A 1 184 ? -27.906 19.982 29.627 1.00 88.94 184 GLN A N 1
ATOM 1362 C CA . GLN A 1 184 ? -28.388 20.502 30.911 1.00 88.94 184 GLN A CA 1
ATOM 1363 C C . GLN A 1 184 ? -27.279 20.633 31.969 1.00 88.94 184 GLN A C 1
ATOM 1365 O O . GLN A 1 184 ? -27.561 21.087 33.078 1.00 88.94 184 GLN A O 1
ATOM 1370 N N . GLY A 1 185 ? -26.035 20.250 31.654 1.00 80.38 185 GLY A N 1
ATOM 1371 C CA . GLY A 1 185 ? -24.919 20.256 32.601 1.00 80.38 185 GLY A CA 1
ATOM 1372 C C . GLY A 1 185 ? -25.109 19.283 33.767 1.00 80.38 185 GLY A C 1
ATOM 1373 O O . GLY A 1 185 ? -24.545 19.491 34.841 1.00 80.38 185 GLY A O 1
ATOM 1374 N N . LEU A 1 186 ? -25.937 18.250 33.585 1.00 76.44 186 LEU A N 1
ATOM 1375 C CA . LEU A 1 186 ? -26.152 17.230 34.602 1.00 76.44 186 LEU A CA 1
ATOM 1376 C C . LEU A 1 186 ? -24.956 16.266 34.610 1.00 76.44 186 LEU A C 1
ATOM 1378 O O . LEU A 1 186 ? -24.519 15.853 33.536 1.00 76.44 186 LEU A O 1
ATOM 1382 N N . PRO A 1 187 ? -24.427 15.889 35.787 1.00 75.56 187 PRO A N 1
ATOM 1383 C CA . PRO A 1 187 ? -23.339 14.919 35.868 1.00 75.56 187 PRO A CA 1
ATOM 1384 C C . PRO A 1 187 ? -23.752 13.586 35.224 1.00 75.56 187 PRO A C 1
ATOM 1386 O O . PRO A 1 187 ? -24.902 13.156 35.377 1.00 75.56 187 PRO A O 1
ATOM 1389 N N . GLU A 1 188 ? -22.826 12.937 34.498 1.00 69.94 188 GLU A N 1
ATOM 1390 C CA . GLU A 1 188 ? -23.053 11.576 33.996 1.00 69.94 188 GLU A CA 1
ATOM 1391 C C . GLU A 1 188 ? -23.416 10.687 35.201 1.00 69.94 188 GLU A C 1
ATOM 1393 O O . GLU A 1 188 ? -22.725 10.740 36.224 1.00 69.94 188 GLU A O 1
ATOM 1398 N N . PRO A 1 189 ? -24.510 9.905 35.135 1.00 65.00 189 PRO A N 1
ATOM 1399 C CA . PRO A 1 189 ? -24.814 8.968 36.201 1.00 65.00 189 PRO A CA 1
ATOM 1400 C C . PRO A 1 189 ? -23.644 7.992 36.300 1.00 65.00 189 PRO A C 1
ATOM 1402 O O . PRO A 1 189 ? -23.287 7.372 35.296 1.00 65.00 189 PRO A O 1
ATOM 1405 N N . GLU A 1 190 ? -23.050 7.867 37.490 1.00 61.06 190 GLU A N 1
ATOM 1406 C CA . GLU A 1 190 ? -22.092 6.803 37.773 1.00 61.06 190 GLU A CA 1
ATOM 1407 C C . GLU A 1 190 ? -22.766 5.492 37.391 1.00 61.06 190 GLU A C 1
ATOM 1409 O O . GLU A 1 190 ? -23.749 5.060 37.999 1.00 61.06 190 GLU A O 1
ATOM 1414 N N . VAL A 1 191 ? -22.287 4.894 36.303 1.00 55.94 191 VAL A N 1
ATOM 1415 C CA . VAL A 1 191 ? -22.700 3.557 35.926 1.00 55.94 191 VAL A CA 1
ATOM 1416 C C . VAL A 1 191 ? -22.012 2.659 36.937 1.00 55.94 191 VAL A C 1
ATOM 1418 O O . VAL A 1 191 ? -20.918 2.155 36.692 1.00 55.94 191 VAL A O 1
ATOM 1421 N N . GLU A 1 192 ? -22.632 2.499 38.107 1.00 47.75 192 GLU A N 1
ATOM 1422 C CA . GLU A 1 192 ? -22.363 1.351 38.951 1.00 47.75 192 GLU A CA 1
ATOM 1423 C C . GLU A 1 192 ? -22.495 0.147 38.029 1.00 47.75 192 GLU A C 1
ATOM 1425 O O . GLU A 1 192 ? -23.564 -0.123 37.465 1.00 47.75 192 GLU A O 1
ATOM 1430 N N . ALA A 1 193 ? -21.361 -0.508 37.779 1.00 47.94 193 ALA A N 1
ATOM 1431 C CA . ALA A 1 193 ? -21.319 -1.758 37.065 1.00 47.94 193 ALA A CA 1
ATOM 1432 C C . ALA A 1 193 ? -22.356 -2.654 37.734 1.00 47.94 193 ALA A C 1
ATOM 1434 O O . ALA A 1 193 ? -22.163 -3.084 38.870 1.00 47.94 193 ALA A O 1
ATOM 1435 N N . LYS A 1 194 ? -23.486 -2.881 37.053 1.00 46.81 194 LYS A N 1
ATOM 1436 C CA . LYS A 1 194 ? -24.464 -3.884 37.451 1.00 46.81 194 LYS A CA 1
ATOM 1437 C C . LYS A 1 194 ? -23.728 -5.214 37.424 1.00 46.81 194 LYS A C 1
ATOM 1439 O O . LYS A 1 194 ? -23.666 -5.891 36.400 1.00 46.81 194 LYS A O 1
ATOM 1444 N N . THR A 1 195 ? -23.143 -5.562 38.561 1.00 42.19 195 THR A N 1
ATOM 1445 C CA . THR A 1 195 ? -22.846 -6.926 38.931 1.00 42.19 195 THR A CA 1
ATOM 1446 C C . THR A 1 195 ? -24.151 -7.678 38.738 1.00 42.19 195 THR A C 1
ATOM 1448 O O . THR A 1 195 ? -25.194 -7.357 39.310 1.00 42.19 195 THR A O 1
ATOM 1451 N N . VAL A 1 196 ? -24.122 -8.632 37.815 1.00 46.69 196 VAL A N 1
ATOM 1452 C CA . VAL A 1 196 ? -25.195 -9.598 37.634 1.00 46.69 196 VAL A CA 1
ATOM 1453 C C . VAL A 1 196 ? -25.167 -10.482 38.880 1.00 46.69 196 VAL A C 1
ATOM 1455 O O . VAL A 1 196 ? -24.527 -11.525 38.903 1.00 46.69 196 VAL A O 1
ATOM 1458 N N . ALA A 1 197 ? -25.778 -10.009 39.958 1.00 51.62 197 ALA A N 1
ATOM 1459 C CA . ALA A 1 197 ? -25.915 -10.726 41.212 1.00 51.62 197 ALA A CA 1
ATOM 1460 C C . ALA A 1 197 ? -27.387 -10.692 41.614 1.00 51.62 197 ALA A C 1
ATOM 1462 O O . ALA A 1 197 ? -27.814 -9.815 42.353 1.00 51.62 197 ALA A O 1
ATOM 1463 N N . ASP A 1 198 ? -28.160 -11.629 41.062 1.00 45.66 198 ASP A N 1
ATOM 1464 C CA . ASP A 1 198 ? -29.445 -12.082 41.607 1.00 45.66 198 ASP A CA 1
ATOM 1465 C C . ASP A 1 198 ? -29.905 -13.301 40.768 1.00 45.66 198 ASP A C 1
ATOM 1467 O O . ASP A 1 198 ? -29.895 -13.230 39.544 1.00 45.66 198 ASP A O 1
ATOM 1471 N N . LYS A 1 199 ? -30.293 -14.479 41.276 1.00 45.81 199 LYS A N 1
ATOM 1472 C CA . LYS A 1 199 ? -30.861 -14.845 42.580 1.00 45.81 199 LYS A CA 1
ATOM 1473 C C . LYS A 1 199 ? -30.492 -16.286 42.948 1.00 45.81 199 LYS A C 1
ATOM 1475 O O . LYS A 1 199 ? -30.832 -17.224 42.228 1.00 45.81 199 LYS A O 1
ATOM 1480 N N . LYS A 1 200 ? -29.885 -16.460 44.123 1.00 44.72 200 LYS A N 1
ATOM 1481 C CA . LYS A 1 200 ? -29.912 -17.707 44.896 1.00 44.72 200 LYS A CA 1
ATOM 1482 C C . LYS A 1 200 ? -31.207 -17.702 45.714 1.00 44.72 200 LYS A C 1
ATOM 1484 O O . LYS A 1 200 ? -31.397 -16.817 46.541 1.00 44.72 200 LYS A O 1
ATOM 1489 N N . ALA A 1 201 ? -32.099 -18.655 45.456 1.00 54.94 201 ALA A N 1
ATOM 1490 C CA . ALA A 1 201 ? -33.261 -18.919 46.304 1.00 54.94 201 ALA A CA 1
ATOM 1491 C C . ALA A 1 201 ? -32.828 -19.655 47.594 1.00 54.94 201 ALA A C 1
ATOM 1493 O O . ALA A 1 201 ? -31.885 -20.452 47.521 1.00 54.94 201 ALA A O 1
ATOM 1494 N N . PRO A 1 202 ? -33.473 -19.413 48.753 1.00 54.66 202 PRO A N 1
ATOM 1495 C CA . PRO A 1 202 ? -33.212 -20.158 49.979 1.00 54.66 202 PRO A CA 1
ATOM 1496 C C . PRO A 1 202 ? -34.202 -21.317 50.211 1.00 54.66 202 PRO A C 1
ATOM 1498 O O . PRO A 1 202 ? -35.348 -21.263 49.765 1.00 54.66 202 PRO A O 1
ATOM 1501 N N . ASP A 1 203 ? -33.699 -22.288 50.986 1.00 44.50 203 ASP A N 1
ATOM 1502 C CA . ASP A 1 203 ? -34.368 -23.311 51.814 1.00 44.50 203 ASP A CA 1
ATOM 1503 C C . ASP A 1 203 ? -35.075 -24.488 51.104 1.00 44.50 203 ASP A C 1
ATOM 1505 O O . ASP A 1 203 ? -35.810 -24.306 50.144 1.00 44.50 203 ASP A O 1
ATOM 1509 N N . ALA A 1 204 ? -34.955 -25.759 51.510 1.00 46.16 204 ALA A N 1
ATOM 1510 C CA . ALA A 1 204 ? -34.272 -26.436 52.616 1.00 46.16 204 ALA A CA 1
ATOM 1511 C C . ALA A 1 204 ? -34.249 -27.958 52.328 1.00 46.16 204 ALA A C 1
ATOM 1513 O O . ALA A 1 204 ? -35.158 -28.448 51.659 1.00 46.16 204 ALA A O 1
ATOM 1514 N N . ALA A 1 205 ? -33.248 -28.680 52.856 1.00 44.12 205 ALA A N 1
ATOM 1515 C CA . ALA A 1 205 ? -33.353 -29.997 53.522 1.00 44.12 205 ALA A CA 1
ATOM 1516 C C . ALA A 1 205 ? -32.011 -30.765 53.505 1.00 44.12 205 ALA A C 1
ATOM 1518 O O . ALA A 1 205 ? -31.503 -31.124 52.446 1.00 44.12 205 ALA A O 1
ATOM 1519 N N . ASP A 1 206 ? -31.482 -30.974 54.714 1.00 45.81 206 ASP A N 1
ATOM 1520 C CA . ASP A 1 206 ? -30.674 -32.089 55.237 1.00 45.81 206 ASP A CA 1
ATOM 1521 C C . ASP A 1 206 ? -29.826 -32.959 54.294 1.00 45.81 206 ASP A C 1
ATOM 1523 O O . ASP A 1 206 ? -30.344 -33.733 53.494 1.00 45.81 206 ASP A O 1
ATOM 1527 N N . SER A 1 207 ? -28.513 -32.994 54.557 1.00 48.34 207 SER A N 1
ATOM 1528 C CA . SER A 1 207 ? -27.872 -34.212 55.084 1.00 48.34 207 SER A CA 1
ATOM 1529 C C . SER A 1 207 ? -26.427 -33.936 55.513 1.00 48.34 207 SER A C 1
ATOM 1531 O O . SER A 1 207 ? -25.605 -33.454 54.732 1.00 48.34 207 SER A O 1
ATOM 1533 N N . ASP A 1 208 ? -26.125 -34.306 56.756 1.00 48.09 208 ASP A N 1
ATOM 1534 C CA . ASP A 1 208 ? -24.788 -34.437 57.333 1.00 48.09 208 ASP A CA 1
ATOM 1535 C C . ASP A 1 208 ? -23.838 -35.245 56.434 1.00 48.09 208 ASP A C 1
ATOM 1537 O O . ASP A 1 208 ? -24.201 -36.328 55.975 1.00 48.09 208 ASP A O 1
ATOM 1541 N N . SER A 1 209 ? -22.596 -34.777 56.262 1.00 48.84 209 SER A N 1
ATOM 1542 C CA . SER A 1 209 ? -21.405 -35.419 56.851 1.00 48.84 209 SER A CA 1
ATOM 1543 C C . SER A 1 209 ? -20.073 -35.025 56.189 1.00 48.84 209 SER A C 1
ATOM 1545 O O . SER A 1 209 ? -19.801 -35.292 55.023 1.00 48.84 209 SER A O 1
ATOM 1547 N N . GLN A 1 210 ? -19.198 -34.553 57.078 1.00 46.44 210 GLN A N 1
ATOM 1548 C CA . GLN A 1 210 ? -17.785 -34.909 57.208 1.00 46.44 210 GLN A CA 1
ATOM 1549 C C . GLN A 1 210 ? -16.721 -34.054 56.504 1.00 46.44 210 GLN A C 1
ATOM 1551 O O . GLN A 1 210 ? -16.576 -33.975 55.288 1.00 46.44 210 GLN A O 1
ATOM 1556 N N . ALA A 1 211 ? -15.917 -33.457 57.383 1.00 49.41 211 ALA A N 1
ATOM 1557 C CA . ALA A 1 211 ? -14.762 -32.623 57.140 1.00 49.41 211 ALA A CA 1
ATOM 1558 C C . ALA A 1 211 ? -13.609 -33.351 56.434 1.00 49.41 211 ALA A C 1
ATOM 1560 O O . ALA A 1 211 ? -13.284 -34.497 56.752 1.00 49.41 211 ALA A O 1
ATOM 1561 N N . LYS A 1 212 ? -12.881 -32.600 55.601 1.00 54.97 212 LYS A N 1
ATOM 1562 C CA . LYS A 1 212 ? -11.446 -32.807 55.400 1.00 54.97 212 LYS A CA 1
ATOM 1563 C C . LYS A 1 212 ? -10.746 -31.459 55.157 1.00 54.97 212 LYS A C 1
ATOM 1565 O O . LYS A 1 212 ? -11.116 -30.769 54.210 1.00 54.97 212 LYS A O 1
ATOM 1570 N N . PRO A 1 213 ? -9.765 -31.073 55.991 1.00 50.19 213 PRO A N 1
ATOM 1571 C CA . PRO A 1 213 ? -8.956 -29.884 55.778 1.00 50.19 213 PRO A CA 1
ATOM 1572 C C . PRO A 1 213 ? -7.839 -30.201 54.781 1.00 50.19 213 PRO A C 1
ATOM 1574 O O . PRO A 1 213 ? -7.178 -31.239 54.863 1.00 50.19 213 PRO A O 1
ATOM 1577 N N . GLY A 1 214 ? -7.657 -29.308 53.820 1.00 45.56 214 GLY A N 1
ATOM 1578 C CA . GLY A 1 214 ? -6.627 -29.395 52.797 1.00 45.56 214 GLY A CA 1
ATOM 1579 C C . GLY A 1 214 ? -6.352 -28.008 52.254 1.00 45.56 214 GLY A C 1
ATOM 1580 O O . GLY A 1 214 ? -6.795 -27.671 51.162 1.00 45.56 214 GLY A O 1
ATOM 1581 N N . GLU A 1 215 ? -5.658 -27.212 53.063 1.00 50.03 215 GLU A N 1
ATOM 1582 C CA . GLU A 1 215 ? -4.953 -26.015 52.625 1.00 50.03 215 GLU A CA 1
ATOM 1583 C C . GLU A 1 215 ? -4.052 -26.372 51.440 1.00 50.03 215 GLU A C 1
ATOM 1585 O O . GLU A 1 215 ? -3.151 -27.210 51.533 1.00 50.03 215 GLU A O 1
ATOM 1590 N N . LYS A 1 216 ? -4.294 -25.709 50.316 1.00 47.66 216 LYS A N 1
ATOM 1591 C CA . LYS A 1 216 ? -3.217 -25.290 49.433 1.00 47.66 216 LYS A CA 1
ATOM 1592 C C . LYS A 1 216 ? -3.643 -23.999 48.769 1.00 47.66 216 LYS A C 1
ATOM 1594 O O . LYS A 1 216 ? -4.343 -23.986 47.761 1.00 47.66 216 LYS A O 1
ATOM 1599 N N . GLU A 1 217 ? -3.212 -22.920 49.405 1.00 52.34 217 GLU A N 1
ATOM 1600 C CA . GLU A 1 217 ? -2.939 -21.654 48.753 1.00 52.34 217 GLU A CA 1
ATOM 1601 C C . GLU A 1 217 ? -2.176 -21.947 47.461 1.00 52.34 217 GLU A C 1
ATOM 1603 O O . GLU A 1 217 ? -1.093 -22.538 47.437 1.00 52.34 217 GLU A O 1
ATOM 1608 N N . THR A 1 218 ? -2.793 -21.610 46.344 1.00 40.69 218 THR A N 1
ATOM 1609 C CA . THR A 1 218 ? -2.058 -21.312 45.129 1.00 40.69 218 THR A CA 1
ATOM 1610 C C . THR A 1 218 ? -2.714 -20.061 44.595 1.00 40.69 218 THR A C 1
ATOM 1612 O O . THR A 1 218 ? -3.679 -20.110 43.835 1.00 40.69 218 THR A O 1
ATOM 1615 N N . GLU A 1 219 ? -2.210 -18.935 45.095 1.00 43.88 219 GLU A N 1
ATOM 1616 C CA . GLU A 1 219 ? -2.290 -17.629 44.458 1.00 43.88 219 GLU A CA 1
ATOM 1617 C C . GLU A 1 219 ? -1.673 -17.762 43.059 1.00 43.88 219 GLU A C 1
ATOM 1619 O O . GLU A 1 219 ? -0.492 -17.533 42.822 1.00 43.88 219 GLU A O 1
ATOM 1624 N N . GLY A 1 220 ? -2.477 -18.258 42.126 1.00 37.66 220 GLY A N 1
ATOM 1625 C CA . GLY A 1 220 ? -2.271 -18.084 40.705 1.00 37.66 220 GLY A CA 1
ATOM 1626 C C . GLY A 1 220 ? -3.104 -16.886 40.311 1.00 37.66 220 GLY A C 1
ATOM 1627 O O . GLY A 1 220 ? -4.236 -17.050 39.860 1.00 37.66 220 GLY A O 1
ATOM 1628 N N . GLU A 1 221 ? -2.562 -15.695 40.540 1.00 40.25 221 GLU A N 1
ATOM 1629 C CA . GLU A 1 221 ? -3.066 -14.436 40.009 1.00 40.25 221 GLU A CA 1
ATOM 1630 C C . GLU A 1 221 ? -3.000 -14.533 38.477 1.00 40.25 221 GLU A C 1
ATOM 1632 O O . GLU A 1 221 ? -2.029 -14.166 37.814 1.00 40.25 221 GLU A O 1
ATOM 1637 N N . SER A 1 222 ? -4.025 -15.170 37.908 1.00 38.16 222 SER A N 1
ATOM 1638 C CA . SER A 1 222 ? -4.268 -15.247 36.480 1.00 38.16 222 SER A CA 1
ATOM 1639 C C . SER A 1 222 ? -4.711 -13.857 36.057 1.00 38.16 222 SER A C 1
ATOM 1641 O O . SER A 1 222 ? -5.898 -13.537 35.997 1.00 38.16 222 SER A O 1
ATOM 1643 N N . SER A 1 223 ? -3.719 -13.003 35.821 1.00 43.25 223 SER A N 1
ATOM 1644 C CA . SER A 1 223 ? -3.891 -11.798 35.031 1.00 43.25 223 SER A CA 1
ATOM 1645 C C . SER A 1 223 ? -4.439 -12.237 33.677 1.00 43.25 223 SER A C 1
ATOM 1647 O O . SER A 1 223 ? -3.726 -12.753 32.816 1.00 43.25 223 SER A O 1
ATOM 1649 N N . SER A 1 224 ? -5.756 -12.098 33.515 1.00 50.38 224 SER A N 1
ATOM 1650 C CA . SER A 1 224 ? -6.371 -12.104 32.194 1.00 50.38 224 SER A CA 1
ATOM 1651 C C . SER A 1 224 ? -5.588 -11.095 31.357 1.00 50.38 224 SER A C 1
ATOM 1653 O O . SER A 1 224 ? -5.468 -9.950 31.799 1.00 50.38 224 SER A O 1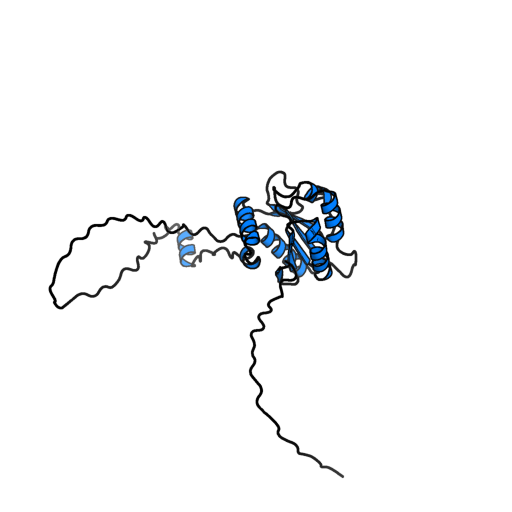
ATOM 1655 N N . PRO A 1 225 ? -5.000 -11.491 30.215 1.00 50.91 225 PRO A N 1
ATOM 1656 C CA . PRO A 1 225 ? -4.260 -10.554 29.396 1.00 50.91 225 PRO A CA 1
ATOM 1657 C C . PRO A 1 225 ? -5.232 -9.448 29.011 1.00 50.91 225 PRO A C 1
ATOM 1659 O O . PRO A 1 225 ? -6.261 -9.708 28.387 1.00 50.91 225 PRO A O 1
ATOM 1662 N N . GLU A 1 226 ? -4.927 -8.234 29.458 1.00 52.69 226 GLU A N 1
ATOM 1663 C CA . GLU A 1 226 ? -5.634 -7.023 29.082 1.00 52.69 226 GLU A CA 1
ATOM 1664 C C . GLU A 1 226 ? -5.704 -7.016 27.551 1.00 52.69 226 GLU A C 1
ATOM 1666 O O . GLU A 1 226 ? -4.682 -6.944 26.862 1.00 52.69 226 GLU A O 1
ATOM 1671 N N . SER A 1 227 ? -6.902 -7.275 27.023 1.00 65.06 227 SER A N 1
ATOM 1672 C CA . SER A 1 227 ? -7.117 -7.558 25.608 1.00 65.06 227 SER A CA 1
ATOM 1673 C C . SER A 1 227 ? -6.831 -6.289 24.820 1.00 65.06 227 SER A C 1
ATOM 1675 O O . SER A 1 227 ? -7.716 -5.452 24.649 1.00 65.06 227 SER A O 1
ATOM 1677 N N . GLN A 1 228 ? -5.589 -6.131 24.359 1.00 71.12 228 GLN A N 1
ATOM 1678 C CA . GLN A 1 228 ? -5.204 -5.014 23.506 1.00 71.12 228 GLN A CA 1
ATOM 1679 C C . GLN A 1 228 ? -6.179 -4.916 22.325 1.00 71.12 228 GLN A C 1
ATOM 1681 O O . GLN A 1 228 ? -6.543 -5.949 21.751 1.00 71.12 228 GLN A O 1
ATOM 1686 N N . PRO A 1 229 ? -6.593 -3.698 21.934 1.00 77.94 229 PRO A N 1
ATOM 1687 C CA . PRO A 1 229 ? -7.507 -3.523 20.817 1.00 77.94 229 PRO A CA 1
ATOM 1688 C C . PRO A 1 229 ? -6.909 -4.152 19.551 1.00 77.94 229 PRO A C 1
ATOM 1690 O O . PRO A 1 229 ? -5.677 -4.143 19.387 1.00 77.94 229 PRO A O 1
ATOM 1693 N N . PRO A 1 230 ? -7.743 -4.712 18.658 1.00 83.62 230 PRO A N 1
ATOM 1694 C CA . PRO A 1 230 ? -7.265 -5.350 17.441 1.00 83.62 230 PRO A CA 1
ATOM 1695 C C . PRO A 1 230 ? -6.416 -4.367 16.618 1.00 83.62 230 PRO A C 1
ATOM 1697 O O . PRO A 1 230 ? -6.736 -3.175 16.553 1.00 83.62 230 PRO A O 1
ATOM 1700 N N . PRO A 1 231 ? -5.311 -4.830 16.009 1.00 89.06 231 PRO A N 1
ATOM 1701 C CA . PRO A 1 231 ? -4.449 -3.961 15.220 1.00 89.06 231 PRO A CA 1
ATOM 1702 C C . PRO A 1 231 ? -5.230 -3.369 14.042 1.00 89.06 231 PRO A C 1
ATOM 1704 O O . PRO A 1 231 ? -5.969 -4.076 13.360 1.00 89.06 231 PRO A O 1
ATOM 1707 N N . THR A 1 232 ? -5.052 -2.071 13.803 1.00 92.62 232 THR A N 1
ATOM 1708 C CA . THR A 1 232 ? -5.659 -1.346 12.677 1.00 92.62 232 THR A CA 1
ATOM 1709 C C . THR A 1 232 ? -4.556 -0.753 11.814 1.00 92.62 232 THR A C 1
ATOM 1711 O O . THR A 1 232 ? -3.604 -0.173 12.332 1.00 92.62 232 THR A O 1
ATOM 1714 N N . ASP A 1 233 ? -4.691 -0.867 10.495 1.00 95.81 233 ASP A N 1
ATOM 1715 C CA . ASP A 1 233 ? -3.718 -0.340 9.542 1.00 95.81 233 ASP A CA 1
ATOM 1716 C C . ASP A 1 233 ? -4.229 0.957 8.904 1.00 95.81 233 ASP A C 1
ATOM 1718 O O . ASP A 1 233 ? -4.934 0.953 7.891 1.00 95.81 233 ASP A O 1
ATOM 1722 N N . SER A 1 234 ? -3.867 2.089 9.512 1.00 95.81 234 SER A N 1
ATOM 1723 C CA . SER A 1 234 ? -4.288 3.415 9.036 1.00 95.81 234 SER A CA 1
ATOM 1724 C C . SER A 1 234 ? -3.810 3.732 7.611 1.00 95.81 234 SER A C 1
ATOM 1726 O O . SER A 1 234 ? -4.533 4.389 6.858 1.00 95.81 234 SER A O 1
ATOM 1728 N N . LEU A 1 235 ? -2.629 3.245 7.210 1.00 97.06 235 LEU A N 1
ATOM 1729 C CA . LEU A 1 235 ? -2.073 3.480 5.876 1.00 97.06 235 LEU A CA 1
ATOM 1730 C C . LEU A 1 235 ? -2.847 2.721 4.813 1.00 97.06 235 LEU A C 1
ATOM 1732 O O . LEU A 1 235 ? -3.281 3.298 3.813 1.00 97.06 235 LEU A O 1
ATOM 1736 N N . LEU A 1 236 ? -3.051 1.433 5.054 1.00 97.69 236 LEU A N 1
ATOM 1737 C CA . LEU A 1 236 ? -3.824 0.586 4.168 1.00 97.69 236 LEU A CA 1
ATOM 1738 C C . LEU A 1 236 ? -5.279 1.066 4.070 1.00 97.69 236 LEU A C 1
ATOM 1740 O O . LEU A 1 236 ? -5.833 1.139 2.972 1.00 97.69 236 LEU A O 1
ATOM 1744 N N . GLN A 1 237 ? -5.883 1.465 5.192 1.00 96.38 237 GLN A N 1
ATOM 1745 C CA . GLN A 1 237 ? -7.222 2.047 5.206 1.00 96.38 237 GLN A CA 1
ATOM 1746 C C . GLN A 1 237 ? -7.291 3.324 4.354 1.00 96.38 237 GLN A C 1
ATOM 1748 O O . GLN A 1 237 ? -8.227 3.485 3.568 1.00 96.38 237 GLN A O 1
ATOM 1753 N N . ALA A 1 238 ? -6.295 4.210 4.451 1.00 97.19 238 ALA A N 1
ATOM 1754 C CA . ALA A 1 238 ? -6.218 5.409 3.622 1.00 97.19 238 ALA A CA 1
ATOM 1755 C C . ALA A 1 238 ? -6.061 5.080 2.127 1.00 97.19 238 ALA A C 1
ATOM 1757 O O . ALA A 1 238 ? -6.682 5.743 1.293 1.00 97.19 238 ALA A O 1
ATOM 1758 N N . ALA A 1 239 ? -5.291 4.047 1.768 1.00 97.81 239 ALA A N 1
ATOM 1759 C CA . ALA A 1 239 ? -5.160 3.594 0.381 1.00 97.81 239 ALA A CA 1
ATOM 1760 C C . ALA A 1 239 ? -6.505 3.094 -0.180 1.00 97.81 239 ALA A C 1
ATOM 1762 O O . ALA A 1 239 ? -6.925 3.521 -1.257 1.00 97.81 239 ALA A O 1
ATOM 1763 N N . VAL A 1 240 ? -7.232 2.273 0.589 1.00 97.25 240 VAL A N 1
ATOM 1764 C CA . VAL A 1 240 ? -8.580 1.794 0.226 1.00 97.25 240 VAL A CA 1
ATOM 1765 C C . VAL A 1 240 ? -9.557 2.961 0.065 1.00 97.25 240 VAL A C 1
ATOM 1767 O O . VAL A 1 240 ? -10.298 3.026 -0.916 1.00 97.25 240 VAL A O 1
ATOM 1770 N N . GLN A 1 241 ? -9.559 3.915 0.997 1.00 96.56 241 GLN A N 1
ATOM 1771 C CA . GLN A 1 241 ? -10.427 5.094 0.918 1.00 96.56 241 GLN A CA 1
ATOM 1772 C C . GLN A 1 241 ? -10.093 5.975 -0.289 1.00 96.56 241 GLN A C 1
ATOM 1774 O O . GLN A 1 241 ? -11.000 6.440 -0.979 1.00 96.56 241 GLN A O 1
ATOM 1779 N N . THR A 1 242 ? -8.805 6.161 -0.583 1.00 97.25 242 THR A N 1
ATOM 1780 C CA . THR A 1 242 ? -8.350 6.937 -1.744 1.00 97.25 242 THR A CA 1
ATOM 1781 C C . THR A 1 242 ? -8.783 6.270 -3.047 1.00 97.25 242 THR A C 1
ATOM 1783 O O . THR A 1 242 ? -9.316 6.939 -3.927 1.00 97.25 242 THR A O 1
ATOM 1786 N N . HIS A 1 243 ? -8.635 4.948 -3.158 1.00 97.06 243 HIS A N 1
ATOM 1787 C CA . HIS A 1 243 ? -9.134 4.180 -4.298 1.00 97.06 243 HIS A CA 1
ATOM 1788 C C . HIS A 1 243 ? -10.637 4.387 -4.525 1.00 97.06 243 HIS A C 1
ATOM 1790 O O . HIS A 1 243 ? -11.057 4.758 -5.622 1.00 97.06 243 HIS A O 1
ATOM 1796 N N . ARG A 1 244 ? -11.444 4.216 -3.472 1.00 96.50 244 ARG A N 1
ATOM 1797 C CA . ARG A 1 244 ? -12.902 4.408 -3.530 1.00 96.50 244 ARG A CA 1
ATOM 1798 C C . ARG A 1 244 ? -13.279 5.827 -3.942 1.00 96.50 244 ARG A C 1
ATOM 1800 O O . ARG A 1 244 ? -14.186 6.017 -4.747 1.00 96.50 244 ARG A O 1
ATOM 1807 N N . ALA A 1 245 ? -12.558 6.827 -3.436 1.00 96.88 245 ALA A N 1
ATOM 1808 C CA . ALA A 1 245 ? -12.756 8.214 -3.836 1.00 96.88 245 ALA A CA 1
ATOM 1809 C C . ALA A 1 245 ? -12.452 8.427 -5.330 1.00 96.88 245 ALA A C 1
ATOM 1811 O O . ALA A 1 245 ? -13.216 9.098 -6.019 1.00 96.88 245 ALA A O 1
ATOM 1812 N N . LEU A 1 246 ? -11.381 7.827 -5.860 1.00 95.12 246 LEU A N 1
ATOM 1813 C CA . LEU A 1 246 ? -11.051 7.916 -7.286 1.00 95.12 246 LEU A CA 1
ATOM 1814 C C . LEU A 1 246 ? -12.109 7.246 -8.174 1.00 95.12 246 LEU A C 1
ATOM 1816 O O . LEU A 1 246 ? -12.466 7.821 -9.205 1.00 95.12 246 LEU A O 1
ATOM 1820 N N . LEU A 1 247 ? -12.646 6.092 -7.766 1.00 95.12 247 LEU A N 1
ATOM 1821 C CA . LEU A 1 247 ? -13.770 5.445 -8.453 1.00 95.12 247 LEU A CA 1
ATOM 1822 C C . LEU A 1 247 ? -15.019 6.332 -8.452 1.00 95.12 247 LEU A C 1
ATOM 1824 O O . LEU A 1 247 ? -15.597 6.582 -9.508 1.00 95.12 247 LEU A O 1
ATOM 1828 N N . ALA A 1 248 ? -15.397 6.876 -7.292 1.00 95.94 248 ALA A N 1
ATOM 1829 C CA . ALA A 1 248 ? -16.555 7.761 -7.164 1.00 95.94 248 ALA A CA 1
ATOM 1830 C C . ALA A 1 248 ? -16.440 9.028 -8.036 1.00 95.94 248 ALA A C 1
ATOM 1832 O O . ALA A 1 248 ? -17.446 9.573 -8.484 1.00 95.94 248 ALA A O 1
ATOM 1833 N N . LEU A 1 249 ? -15.213 9.483 -8.309 1.00 94.75 249 LEU A N 1
ATOM 1834 C CA . LEU A 1 249 ? -14.919 10.628 -9.174 1.00 94.75 249 LEU A CA 1
ATOM 1835 C C . LEU A 1 249 ? -14.761 10.264 -10.666 1.00 94.75 249 LEU A C 1
ATOM 1837 O O . LEU A 1 249 ? -14.433 11.145 -11.468 1.00 94.75 249 LEU A O 1
ATOM 1841 N N . GLY A 1 250 ? -14.927 8.992 -11.054 1.00 91.62 250 GLY A N 1
ATOM 1842 C CA . GLY A 1 250 ? -14.702 8.520 -12.428 1.00 91.62 250 GLY A CA 1
ATOM 1843 C C . GLY A 1 250 ? -13.255 8.715 -12.900 1.00 91.62 250 GLY A C 1
ATOM 1844 O O . GLY A 1 250 ? -12.991 9.022 -14.070 1.00 91.62 250 GLY A O 1
ATOM 1845 N N . LYS A 1 251 ? -12.299 8.653 -11.965 1.00 88.88 251 LYS A N 1
ATOM 1846 C CA . LYS A 1 251 ? -10.861 8.801 -12.234 1.00 88.88 251 LYS A CA 1
ATOM 1847 C C . LYS A 1 251 ? -10.155 7.463 -12.449 1.00 88.88 251 LYS A C 1
ATOM 1849 O O . LYS A 1 251 ? -8.998 7.493 -12.861 1.00 88.88 251 LYS A O 1
ATOM 1854 N N . LEU A 1 252 ? -10.852 6.344 -12.255 1.00 86.81 252 LEU A N 1
ATOM 1855 C CA . LEU A 1 252 ? -10.415 4.974 -12.540 1.00 86.81 252 LEU A CA 1
ATOM 1856 C C . LEU A 1 252 ? -11.464 4.228 -13.369 1.00 86.81 252 LEU A C 1
ATOM 1858 O O . LEU A 1 252 ? -12.649 4.618 -13.270 1.00 86.81 252 LEU A O 1
#

Mean predicted aligned error: 14.28 Å

pLDDT: mean 78.86, std 20.69, range [37.34, 98.5]

Secondary structure (DSSP, 8-state):
-----------------------------BTTEEE-STTEEEEE-S-HHHHHHHHHHHHHH-SEEEEE-TT----HHHHHHHHHHHS----TT---EEEEE--TTS-THHHHHHTTTSTT--TTEEEEEES-TT---SEEEP--HHHHHHHHHHHHTT--GGGTS----------HHHHHHHHTTPPPP----------PPP-------------------------PPPP--HHHHHHHHHHHHHHHTT--